Protein 3L6B (pdb70)

Radius of gyration: 18.05 Å; Cα contacts (8 Å, |Δi|>4): 719; chains: 1; bounding box: 52×41×40 Å

Secondary structure (DSSP, 8-state):
---SS-HHHHHHHHHHHGGGS----EE--HHHHHHHTSEEEEEEGGGSGGGBTHHHHHHHHHHTT----S-EEEE-SSHHHHHHHHHHHHTT--EEEEEETTS-HHHHHHHHHTTPEEEEE-SSHHHHHHHHHHHHHHHT-EE--SSS-HHHHHHHHHHHHHHHHHSTT--EEEEE-SSSHHHHHHHHHHHHH-TTSEEEEEEEGGG-HHHHHHHHTS----SS----S-GGG-SPP-TTHHHHHHHH--EEEEE-HHHHHHHHHHHHHHH-----HHHHHHHHHHHSGGGGGS-TT--EEEEEE-B----TTGGGTT----

InterPro domains:
  IPR000634 Serine/threonine dehydratase, pyridoxal-phosphate-binding site [PS00165] (47-60)
  IPR001926 Tryptophan synthase beta chain-like, PALP domain [PF00291] (20-314)
  IPR036052 Tryptophan synthase beta chain-like, PALP domain superfamily [G3DSA:3.40.50.1100] (24-317)
  IPR036052 Tryptophan synthase beta chain-like, PALP domain superfamily [G3DSA:3.40.50.1100] (55-154)
  IPR036052 Tryptophan synthase beta chain-like, PALP domain superfamily [SSF53686] (8-321)

CATH classification: 3.40.50.1100 (+1 more: 3.40.50.1100)

Solvent-accessible surface area: 13666 Å² total; per-residue (Å²): 138,174,51,74,7,53,51,66,55,0,86,136,1,32,90,71,0,138,137,20,16,85,120,1,58,36,54,86,9,101,38,0,36,142,96,26,50,22,53,2,39,0,0,0,0,17,95,6,60,17,13,1,14,35,0,0,0,0,2,12,5,2,71,72,64,142,290,124,34,136,3,0,0,0,6,2,19,0,13,2,0,14,0,0,4,52,1,0,127,97,45,66,9,73,6,66,0,0,0,12,99,89,10,26,90,36,2,33,116,26,0,80,87,56,63,12,54,34,39,96,6,118,54,35,54,132,19,17,73,89,28,0,138,112,6,27,114,118,31,117,13,65,58,3,27,5,15,23,58,52,17,0,0,3,0,1,0,0,0,0,29,8,0,29,114,54,8,97,141,2,40,0,0,0,0,3,2,8,7,4,4,13,1,0,0,0,0,13,0,0,38,57,90,94,82,72,1,68,0,12,0,0,1,0,44,75,1,38,3,0,73,49,0,57,120,112,48,118,34,58,70,35,165,183,66,17,129,17,34,0,21,22,10,52,15,14,5,15,146,45,0,19,35,0,0,104,72,40,8,68,59,6,4,45,0,65,41,100,60,0,64,76,2,0,25,42,0,44,96,131,23,163,10,84,0,2,5,10,0,0,0,0,2,2,0,6,59,9,143,105,2,122,99,16,52,115,146,11,96,24,0,0,0,0,0,7,2,19,27,18,23,113,113,70,10,126,122,37,70,156,153,155

Nearest PDB structures (foldseek):
  3l6b-assembly1_A  TM=1.003E+00  e=2.189E-72  Homo sapiens
  3l6r-assembly1_A-2  TM=1.002E+00  e=5.878E-69  Homo sapiens
  6zsp-assembly1_AAA  TM=9.997E-01  e=9.643E-68  Homo sapiens
  6zsp-assembly1_BBB  TM=9.987E-01  e=7.066E-68  Homo sapiens
  6zuj-assembly1_CCC  TM=9.223E-01  e=7.467E-65  Homo sapiens

GO terms:
  GO:0000287 magnesium ion binding (F, IDA)
  GO:0005524 ATP binding (F, IDA)
  GO:0030170 pyridoxal phosphate binding (F, IDA)
  GO:0030378 serine racemase activity (F, IDA)
  GO:0070179 D-serine biosynthetic process (P, TAS)
  GO:0042803 protein homodimerization activity (F, IPI)
  GO:0005829 cytosol (C, TAS)
  GO:0042802 identical protein binding (F, IPI)
  GO:0005515 protein binding (F, IPI)
  GO:0043025 neuronal cell body (C, IDA)
  GO:0005737 cytoplasm (C, IDA)
  GO:0042866 pyruvate biosynthetic process (P, IDA)
  GO:0003941 L-serine ammonia-lyase activity (F, IDA)
  GO:0032496 response to lipopolysaccharide (P, IEP)
  GO:0006563 L-serine metabolic process (P, IDA)
  GO:0070179 D-serine biosynthetic process (P, IDA)
  GO:0030165 PDZ domain binding (F, IPI)

Organism: Homo sapiens (NCBI:txid9606)

B-factor: mean 12.53, std 12.58, range [2.94, 74.18]

Sequence (322 aa):
AQYDISFADVEKAHINIRDSIHLTPVLTSSILNQLTGRNLFFKCELFQKTGSFKIRGALNAVRSLVRKPKAVVTHSSGNHGQQALTYAAKLEGIPAYIVVPQTAPDCKKLAIQAYGASIVYCEPSDESRENVAKRVTEETEGIMVHPNQEPAVIAGQGTIALEVLNQVPLVDALVVPVGGGGMLAGIAITVKALKPSVKVYAAEPSNADDCYQSKLKGKLMPNLYPPETIADGVKSSIGLNTWPIIRDLVDDIFTVTEDEIKCCATQLVWERMKLLIEPTAGVGVAAVLSQHFQTVSPEVKNICIVLSGGNVDLTSSITWVKQA

Structure (mmCIF, N/CA/C/O backbone):
data_3L6B
#
_entry.id   3L6B
#
_cell.length_a   54.570
_cell.length_b   84.290
_cell.length_c   69.980
_cell.angle_alpha   90.00
_cell.angle_beta   90.00
_cell.angle_gamma   90.00
#
_symmetry.space_group_name_H-M   'P 21 21 2'
#
loop_
_entity.id
_entity.type
_entity.pdbx_description
1 polymer 'Serine racemase'
2 non-polymer "PYRIDOXAL-5'-PHOSPHATE"
3 non-polymer 'MANGANESE (II) ION'
4 non-polymer 'MALONATE ION'
5 water water
#
loop_
_atom_site.group_PDB
_atom_site.id
_atom_site.type_symbol
_atom_site.label_atom_id
_atom_site.label_alt_id
_atom_site.label_comp_id
_atom_site.label_asym_id
_atom_site.label_entity_id
_atom_site.label_seq_id
_atom_site.pdbx_PDB_ins_code
_atom_site.Cartn_x
_atom_site.Cartn_y
_atom_site.Cartn_z
_atom_site.occupancy
_atom_site.B_iso_or_equiv
_atom_site.auth_seq_id
_atom_site.auth_comp_id
_atom_site.auth_asym_id
_atom_site.auth_atom_id
_atom_site.pdbx_PDB_model_num
ATOM 1 N N . ALA A 1 3 ? -10.130 6.877 -5.006 1.00 18.36 3 ALA A N 1
ATOM 2 C CA . ALA A 1 3 ? -9.507 6.792 -3.652 1.00 17.94 3 ALA A CA 1
ATOM 3 C C . ALA A 1 3 ? -7.983 6.897 -3.721 1.00 17.76 3 ALA A C 1
ATOM 4 O O . ALA A 1 3 ? -7.369 7.620 -2.927 1.00 18.72 3 ALA A O 1
ATOM 6 N N . GLN A 1 4 ? -7.378 6.178 -4.666 1.00 16.90 4 GLN A N 1
ATOM 7 C CA . GLN A 1 4 ? -5.925 6.193 -4.832 1.00 15.97 4 GLN A CA 1
ATOM 8 C C . GLN A 1 4 ? -5.552 6.518 -6.276 1.00 14.67 4 GLN A C 1
ATOM 9 O O . GLN A 1 4 ? -5.843 5.758 -7.208 1.00 15.35 4 GLN A O 1
ATOM 15 N N . TYR A 1 5 ? -4.911 7.664 -6.444 1.00 12.80 5 TYR A N 1
ATOM 16 C CA . TYR A 1 5 ? -4.511 8.142 -7.758 1.00 11.25 5 TYR A CA 1
ATOM 17 C C . TYR A 1 5 ? -2.993 8.207 -7.790 1.00 11.02 5 TYR A C 1
ATOM 18 O O . TYR A 1 5 ? -2.339 7.821 -6.815 1.00 11.05 5 TYR A O 1
ATOM 27 N N . ASP A 1 6 ? -2.421 8.669 -8.902 1.00 10.46 6 ASP A N 1
ATOM 28 C CA . ASP A 1 6 ? -0.962 8.667 -9.031 1.00 10.70 6 ASP A CA 1
ATOM 29 C C . ASP A 1 6 ? -0.261 9.775 -8.222 1.00 10.24 6 ASP A C 1
ATOM 30 O O . ASP A 1 6 ? 0.958 9.728 -8.036 1.00 11.45 6 ASP A O 1
ATOM 35 N N . ILE A 1 7 ? -1.034 10.751 -7.741 1.00 9.44 7 ILE A N 1
ATOM 36 C CA . ILE A 1 7 ? -0.563 11.723 -6.749 1.00 8.83 7 ILE A CA 1
ATOM 37 C C . ILE A 1 7 ? -1.585 11.866 -5.621 1.00 8.52 7 ILE A C 1
ATOM 38 O O . ILE A 1 7 ? -2.743 11.478 -5.767 1.00 8.34 7 ILE A O 1
ATOM 43 N N . SER A 1 8 ? -1.141 12.444 -4.510 1.00 8.33 8 SER A N 1
ATOM 44 C CA . SER A 1 8 ? -2.021 12.794 -3.411 1.00 8.53 8 SER A CA 1
ATOM 45 C C . SER A 1 8 ? -1.860 14.271 -3.086 1.00 8.18 8 SER A C 1
ATOM 46 O O . SER A 1 8 ? -0.921 14.921 -3.564 1.00 7.83 8 SER A O 1
ATOM 49 N N . PHE A 1 9 ? -2.761 14.796 -2.261 1.00 8.05 9 PHE A N 1
ATOM 50 C CA . PHE A 1 9 ? -2.625 16.154 -1.757 1.00 8.22 9 PHE A CA 1
ATOM 51 C C . PHE A 1 9 ? -1.257 16.376 -1.095 1.00 7.93 9 PHE A C 1
ATOM 52 O O . PHE A 1 9 ? -0.627 17.416 -1.284 1.00 7.90 9 PHE A O 1
ATOM 60 N N . ALA A 1 10 ? -0.801 15.398 -0.314 1.00 7.64 10 ALA A N 1
ATOM 61 C CA . ALA A 1 10 ? 0.495 15.510 0.343 1.00 7.49 10 ALA A CA 1
ATOM 62 C C . ALA A 1 10 ? 1.633 15.755 -0.660 1.00 7.07 10 ALA A C 1
ATOM 63 O O . ALA A 1 10 ? 2.561 16.518 -0.376 1.00 7.33 10 ALA A O 1
ATOM 65 N N . ASP A 1 11 ? 1.542 15.131 -1.835 1.00 6.91 11 ASP A N 1
ATOM 66 C CA . ASP A 1 11 ? 2.546 15.364 -2.889 1.00 6.79 11 ASP A CA 1
ATOM 67 C C . ASP A 1 11 ? 2.548 16.819 -3.356 1.00 7.27 11 ASP A C 1
ATOM 68 O O . ASP A 1 11 ? 3.602 17.388 -3.637 1.00 7.20 11 ASP A O 1
ATOM 73 N N . VAL A 1 12 ? 1.359 17.414 -3.443 1.00 7.00 12 VAL A N 1
ATOM 74 C CA . VAL A 1 12 ? 1.223 18.798 -3.886 1.00 7.49 12 VAL A CA 1
ATOM 75 C C . VAL A 1 12 ? 1.777 19.736 -2.819 1.00 8.00 12 VAL A C 1
ATOM 76 O O . VAL A 1 12 ? 2.494 20.696 -3.118 1.00 7.46 12 VAL A O 1
ATOM 80 N N . GLU A 1 13 ? 1.459 19.444 -1.561 1.00 8.91 13 GLU A N 1
ATOM 81 C CA . GLU A 1 13 ? 1.938 20.267 -0.476 1.00 10.58 13 GLU A CA 1
ATOM 82 C C . GLU A 1 13 ? 3.476 20.272 -0.474 1.00 9.72 13 GLU A C 1
ATOM 83 O O . GLU A 1 13 ? 4.112 21.346 -0.442 1.00 10.06 13 GLU A O 1
ATOM 89 N N . LYS A 1 14 ? 4.051 19.074 -0.555 1.00 9.69 14 LYS A N 1
ATOM 90 C CA . LYS A 1 14 ? 5.498 18.887 -0.598 1.00 9.71 14 LYS A CA 1
ATOM 91 C C . LYS A 1 14 ? 6.105 19.638 -1.782 1.00 8.48 14 LYS A C 1
ATOM 92 O O . LYS A 1 14 ? 7.089 20.365 -1.632 1.00 7.40 14 LYS A O 1
ATOM 98 N N . ALA A 1 15 ? 5.497 19.481 -2.958 1.00 7.44 15 ALA A N 1
ATOM 99 C CA . ALA A 1 15 ? 5.965 20.193 -4.143 1.00 6.82 15 ALA A CA 1
ATOM 100 C C . ALA A 1 15 ? 5.994 21.708 -3.906 1.00 6.70 15 ALA A C 1
ATOM 101 O O . ALA A 1 15 ? 6.943 22.401 -4.293 1.00 6.23 15 ALA A O 1
ATOM 103 N N . HIS A 1 16 ? 4.954 22.233 -3.266 1.00 6.86 16 HIS A N 1
ATOM 104 C CA . HIS A 1 16 ? 4.883 23.673 -3.069 1.00 7.06 16 HIS A CA 1
ATOM 105 C C . HIS A 1 16 ? 6.037 24.203 -2.228 1.00 6.90 16 HIS A C 1
ATOM 106 O O . HIS A 1 16 ? 6.657 25.207 -2.575 1.00 6.65 16 HIS A O 1
ATOM 113 N N . ILE A 1 17 ? 6.326 23.523 -1.124 1.00 6.44 17 ILE A N 1
ATOM 114 C CA . ILE A 1 17 ? 7.465 23.915 -0.304 1.00 6.65 17 ILE A CA 1
ATOM 115 C C . ILE A 1 17 ? 8.772 23.840 -1.110 1.00 6.89 17 ILE A C 1
ATOM 116 O O . ILE A 1 17 ? 9.631 24.722 -0.999 1.00 6.66 17 ILE A O 1
ATOM 121 N N . ASN A 1 18 ? 8.891 22.807 -1.943 1.00 6.17 18 ASN A N 1
ATOM 122 C CA . ASN A 1 18 ? 10.125 22.567 -2.696 1.00 6.94 18 ASN A CA 1
ATOM 123 C C . ASN A 1 18 ? 10.361 23.484 -3.895 1.00 7.21 18 ASN A C 1
ATOM 124 O O . ASN A 1 18 ? 11.485 23.550 -4.409 1.00 8.50 18 ASN A O 1
ATOM 129 N N . ILE A 1 19 ? 9.317 24.178 -4.346 1.00 7.13 19 ILE A N 1
ATOM 130 C CA . ILE A 1 19 ? 9.461 25.076 -5.494 1.00 6.72 19 ILE A CA 1
ATOM 131 C C . ILE A 1 19 ? 9.207 26.550 -5.176 1.00 7.12 19 ILE A C 1
ATOM 132 O O . ILE A 1 19 ? 9.591 27.423 -5.959 1.00 7.19 19 ILE A O 1
ATOM 137 N N . ARG A 1 20 ? 8.555 26.842 -4.049 1.00 8.01 20 ARG A N 1
ATOM 138 C CA . ARG A 1 20 ? 8.086 28.212 -3.800 1.00 9.42 20 ARG A CA 1
ATOM 139 C C . ARG A 1 20 ? 9.199 29.273 -3.775 1.00 9.64 20 ARG A C 1
ATOM 140 O O . ARG A 1 20 ? 8.973 30.412 -4.185 1.00 10.44 20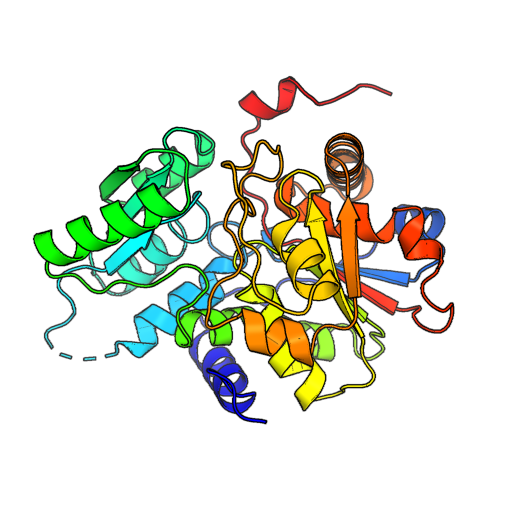 ARG A O 1
ATOM 148 N N . ASP A 1 21 ? 10.395 28.885 -3.337 1.00 10.45 21 ASP A N 1
ATOM 149 C CA . ASP A 1 21 ? 11.534 29.800 -3.284 1.00 11.02 21 ASP A CA 1
ATOM 150 C C . ASP A 1 21 ? 12.081 30.108 -4.691 1.00 10.88 21 ASP A C 1
ATOM 151 O O . ASP A 1 21 ? 12.900 31.019 -4.866 1.00 11.76 21 ASP A O 1
ATOM 156 N N . SER A 1 22 ? 11.599 29.364 -5.695 1.00 10.26 22 SER A N 1
ATOM 157 C CA . SER A 1 22 ? 12.140 29.442 -7.057 1.00 10.06 22 SER A CA 1
ATOM 158 C C . SER A 1 22 ? 11.137 29.866 -8.124 1.00 9.94 22 SER A C 1
ATOM 159 O O . SER A 1 22 ? 11.469 29.895 -9.310 1.00 10.40 22 SER A O 1
ATOM 162 N N . ILE A 1 23 ? 9.907 30.137 -7.707 1.00 9.36 23 ILE A N 1
ATOM 163 C CA . ILE A 1 23 ? 8.853 30.573 -8.615 1.00 9.07 23 ILE A CA 1
ATOM 164 C C . ILE A 1 23 ? 8.237 31.879 -8.108 1.00 9.35 23 ILE A C 1
ATOM 165 O O . ILE A 1 23 ? 8.512 32.307 -6.988 1.00 9.93 23 ILE A O 1
ATOM 170 N N . HIS A 1 24 ? 7.397 32.502 -8.925 1.00 9.40 24 HIS A N 1
ATOM 171 C CA . HIS A 1 24 ? 6.648 33.682 -8.503 1.00 9.58 24 HIS A CA 1
ATOM 172 C C . HIS A 1 24 ? 5.296 33.286 -7.922 1.00 9.39 24 HIS A C 1
ATOM 173 O O . HIS A 1 24 ? 4.598 32.429 -8.474 1.00 8.88 24 HIS A O 1
ATOM 180 N N . LEU A 1 25 ? 4.941 33.907 -6.804 1.00 9.55 25 LEU A N 1
ATOM 181 C CA . LEU A 1 25 ? 3.571 33.859 -6.303 1.00 9.47 25 LEU A CA 1
ATOM 182 C C . LEU A 1 25 ? 2.833 34.874 -7.157 1.00 8.30 25 LEU A C 1
ATOM 183 O O . LEU A 1 25 ? 2.781 36.069 -6.848 1.00 8.50 25 LEU A O 1
ATOM 188 N N . THR A 1 26 ? 2.302 34.394 -8.276 1.00 7.32 26 THR A N 1
ATOM 189 C CA . THR A 1 26 ? 1.720 35.271 -9.269 1.00 6.74 26 THR A CA 1
ATOM 190 C C . THR A 1 26 ? 0.441 35.896 -8.736 1.00 7.02 26 THR A C 1
ATOM 191 O O . THR A 1 26 ? -0.273 35.269 -7.945 1.00 6.92 26 THR A O 1
ATOM 195 N N . PRO A 1 27 ? 0.160 37.138 -9.156 1.00 7.19 27 PRO A N 1
ATOM 196 C CA . PRO A 1 27 ? -1.009 37.859 -8.679 1.00 7.63 27 PRO A CA 1
ATOM 197 C C . PRO A 1 27 ? -2.334 37.327 -9.233 1.00 7.52 27 PRO A C 1
ATOM 198 O O . PRO A 1 27 ? -2.378 36.598 -10.244 1.00 7.66 27 PRO A O 1
ATOM 202 N N . VAL A 1 28 ? -3.404 37.699 -8.539 1.00 7.56 28 VAL A N 1
ATOM 203 C CA . VAL A 1 28 ? -4.765 37.477 -9.003 1.00 7.73 28 VAL A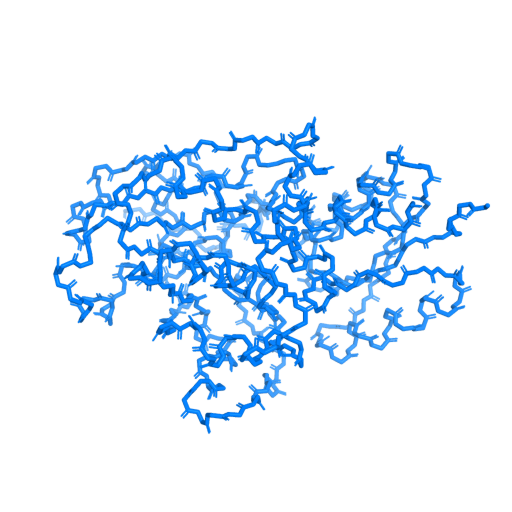 CA 1
ATOM 204 C C . VAL A 1 28 ? -5.334 38.849 -9.338 1.00 7.95 28 VAL A C 1
ATOM 205 O O . VAL A 1 28 ? -5.377 39.744 -8.481 1.00 9.01 28 VAL A O 1
ATOM 209 N N . LEU A 1 29 ? -5.704 39.030 -10.603 1.00 7.17 29 LEU A N 1
ATOM 210 C CA . LEU A 1 29 ? -6.232 40.300 -11.088 1.00 7.44 29 LEU A CA 1
ATOM 211 C C . LEU A 1 29 ? -7.723 40.178 -11.371 1.00 7.45 29 LEU A C 1
ATOM 212 O O . LEU A 1 29 ? -8.259 39.073 -11.483 1.00 7.41 29 LEU A O 1
ATOM 217 N N . THR A 1 30 ? -8.385 41.321 -11.479 1.00 7.35 30 THR A N 1
ATOM 218 C CA . THR A 1 30 ? -9.814 41.353 -11.764 1.00 7.68 30 THR A CA 1
ATOM 219 C C . THR A 1 30 ? -10.121 42.275 -12.935 1.00 7.36 30 THR A C 1
ATOM 220 O O . THR A 1 30 ? -9.285 43.094 -13.341 1.00 7.92 30 THR A O 1
ATOM 224 N N . SER A 1 31 ? -11.324 42.119 -13.479 1.00 7.44 31 SER A N 1
ATOM 225 C CA . SER A 1 31 ? -11.784 42.904 -14.613 1.00 7.63 31 SER A CA 1
ATOM 226 C C . SER A 1 31 ? -13.264 43.226 -14.452 1.00 8.19 31 SER A C 1
ATOM 227 O O . SER A 1 31 ? -14.105 42.324 -14.434 1.00 7.92 31 SER A O 1
ATOM 230 N N . SER A 1 32 ? -13.581 44.514 -14.370 1.00 8.67 32 SER A N 1
ATOM 231 C CA . SER A 1 32 ? -14.982 44.933 -14.267 1.00 9.23 32 SER A CA 1
ATOM 232 C C . SER A 1 32 ? -15.788 44.571 -15.520 1.00 8.97 32 SER A C 1
ATOM 233 O O . SER A 1 32 ? -16.933 44.112 -15.409 1.00 8.92 32 SER A O 1
ATOM 236 N N . ILE A 1 33 ? -15.201 44.755 -16.707 1.00 8.98 33 ILE A N 1
ATOM 237 C CA . ILE A 1 33 ? -15.916 44.450 -17.954 1.00 9.63 33 ILE A CA 1
ATOM 238 C C . ILE A 1 33 ? -16.198 42.947 -18.089 1.00 8.93 33 ILE A C 1
ATOM 239 O O . ILE A 1 33 ? -17.289 42.549 -18.503 1.00 9.42 33 ILE A O 1
ATOM 244 N N . LEU A 1 34 ? -15.237 42.114 -17.706 1.00 8.58 34 LEU A N 1
ATOM 245 C CA . LEU A 1 34 ? -15.464 40.678 -17.802 1.00 8.06 34 LEU A CA 1
ATOM 246 C C . LEU A 1 34 ? -16.488 40.217 -16.757 1.00 7.83 34 LEU A C 1
ATOM 247 O O . LEU A 1 34 ? -17.294 39.321 -17.035 1.00 8.22 34 LEU A O 1
ATOM 252 N N . ASN A 1 35 ? -16.505 40.857 -15.584 1.00 7.02 35 ASN A N 1
ATOM 253 C CA . ASN A 1 35 ? -17.578 40.606 -14.612 1.00 7.13 35 ASN A CA 1
ATOM 254 C C . ASN A 1 35 ? -18.945 40.958 -15.193 1.00 7.86 35 ASN A C 1
ATOM 255 O O . ASN A 1 35 ? -19.911 40.204 -15.028 1.00 7.98 35 ASN A O 1
ATOM 260 N N . GLN A 1 36 ? -19.014 42.102 -15.871 1.00 8.67 36 GLN A N 1
ATOM 261 C CA . GLN A 1 36 ? -20.265 42.577 -16.469 1.00 9.84 36 GLN A CA 1
ATOM 262 C C . GLN A 1 36 ? -20.754 41.629 -17.561 1.00 9.76 36 GLN A C 1
ATOM 263 O O . GLN A 1 36 ? -21.957 41.344 -17.654 1.00 10.45 36 GLN A O 1
ATOM 269 N N . LEU A 1 37 ? -19.819 41.127 -18.367 1.00 10.08 37 LEU A N 1
ATOM 270 C CA . LEU A 1 37 ? -20.160 40.255 -19.488 1.00 10.52 37 LEU A CA 1
ATOM 271 C C . LEU A 1 37 ? -20.660 38.891 -19.034 1.00 10.98 37 LEU A C 1
ATOM 272 O O . LEU A 1 37 ? -21.498 38.282 -19.705 1.00 12.12 37 LEU A O 1
ATOM 277 N N . THR A 1 38 ? -20.162 38.424 -17.891 1.00 11.18 38 THR A N 1
ATOM 278 C CA . THR A 1 38 ? -20.466 37.068 -17.413 1.00 11.19 38 THR A CA 1
ATOM 279 C C . THR A 1 38 ? -21.516 37.023 -16.303 1.00 11.18 38 THR A C 1
ATOM 280 O O . THR A 1 38 ? -22.109 35.963 -16.036 1.00 11.95 38 THR A O 1
ATOM 284 N N . GLY A 1 39 ? -21.727 38.160 -15.639 1.00 10.53 39 GLY A N 1
ATOM 285 C CA . GLY A 1 39 ? -22.568 38.224 -14.439 1.00 10.60 39 GLY A CA 1
ATOM 286 C C . GLY A 1 39 ? -21.992 37.486 -13.239 1.00 10.58 39 GLY A C 1
ATOM 287 O O . GLY A 1 39 ? -22.698 37.235 -12.251 1.00 11.28 39 GLY A O 1
ATOM 288 N N . ARG A 1 40 ? -20.707 37.140 -13.327 1.00 10.22 40 ARG A N 1
ATOM 289 C CA . ARG A 1 40 ? -19.998 36.429 -12.267 1.00 9.90 40 ARG A CA 1
ATOM 290 C C . ARG A 1 40 ? -18.953 37.372 -11.678 1.00 9.18 40 ARG A C 1
ATOM 291 O O . ARG A 1 40 ? -18.717 38.463 -12.213 1.00 9.39 40 ARG A O 1
ATOM 299 N N . ASN A 1 41 ? -18.332 36.944 -10.583 1.00 8.45 41 ASN A N 1
ATOM 300 C CA . ASN A 1 41 ? -17.229 37.674 -9.979 1.00 8.23 41 ASN A CA 1
ATOM 301 C C . ASN A 1 41 ? -15.962 36.925 -10.338 1.00 7.48 41 ASN A C 1
ATOM 302 O O . ASN A 1 41 ? -15.672 35.872 -9.765 1.00 7.21 41 ASN A O 1
ATOM 307 N N . LEU A 1 42 ? -15.217 37.462 -11.297 1.00 6.54 42 LEU A N 1
ATOM 308 C CA . LEU A 1 42 ? -14.073 36.734 -11.841 1.00 6.38 42 LEU A CA 1
ATOM 309 C C . LEU A 1 42 ? -12.745 37.146 -11.242 1.00 6.17 42 LEU A C 1
ATOM 310 O O . LEU A 1 42 ? -12.540 38.310 -10.877 1.00 6.08 42 LEU A O 1
ATOM 315 N N . PHE A 1 43 ? -11.842 36.174 -11.184 1.00 5.89 43 PHE A N 1
ATOM 316 C CA . PHE A 1 43 ? -10.513 36.365 -10.623 1.00 5.69 43 PHE A CA 1
ATOM 317 C C . PHE A 1 43 ? -9.557 35.664 -11.563 1.00 5.66 43 PHE A C 1
ATOM 318 O O . PHE A 1 43 ? -9.839 34.548 -11.983 1.00 6.06 43 PHE A O 1
ATOM 326 N N . PHE A 1 44 ? -8.471 36.335 -11.933 1.00 4.79 44 PHE A N 1
ATOM 327 C CA . PHE A 1 44 ? -7.551 35.795 -12.929 1.00 4.65 44 PHE A CA 1
ATOM 328 C C . PHE A 1 44 ? -6.193 35.490 -12.309 1.00 4.44 44 PHE A C 1
ATOM 329 O O . PHE A 1 44 ? -5.485 36.402 -11.891 1.00 5.09 44 PHE A O 1
ATOM 337 N N . LYS A 1 45 ? -5.860 34.201 -12.244 1.00 4.35 45 LYS A N 1
ATOM 338 C CA . LYS A 1 45 ? -4.587 33.755 -11.691 1.00 4.40 45 LYS A CA 1
ATOM 339 C C . LYS A 1 45 ? -3.528 33.883 -12.785 1.00 4.98 45 LYS A C 1
ATOM 340 O O . LYS A 1 45 ? -3.575 33.202 -13.807 1.00 4.62 45 LYS A O 1
ATOM 346 N N . CYS A 1 46 ? -2.582 34.793 -12.566 1.00 4.91 46 CYS A N 1
ATOM 347 C CA . CYS A 1 46 ? -1.709 35.234 -13.652 1.00 4.93 46 CYS A CA 1
ATOM 348 C C . CYS A 1 46 ? -0.444 34.396 -13.839 1.00 4.74 46 CYS A C 1
ATOM 349 O O . CYS A 1 46 ? 0.677 34.898 -13.676 1.00 4.48 46 CYS A O 1
ATOM 352 N N . GLU A 1 47 ? -0.619 33.134 -14.224 1.00 3.96 47 GLU A N 1
ATOM 353 C CA . GLU A 1 47 ? 0.542 32.284 -14.482 1.00 3.91 47 GLU A CA 1
ATOM 354 C C . GLU A 1 47 ? 1.354 32.702 -15.716 1.00 3.78 47 GLU A C 1
ATOM 355 O O . GLU A 1 47 ? 2.497 32.269 -15.865 1.00 3.74 47 GLU A O 1
ATOM 361 N N . LEU A 1 48 ? 0.788 33.566 -16.566 1.00 3.16 48 LEU A N 1
ATOM 362 C CA . LEU A 1 48 ? 1.556 34.139 -17.684 1.00 3.50 48 LEU A CA 1
ATOM 363 C C . LEU A 1 48 ? 2.795 34.899 -17.194 1.00 4.09 48 LEU A C 1
ATOM 364 O O . LEU A 1 48 ? 3.731 35.098 -17.969 1.00 3.71 48 LEU A O 1
ATOM 369 N N . PHE A 1 49 ? 2.787 35.331 -15.927 1.00 4.83 49 PHE A N 1
ATOM 370 C CA . PHE A 1 49 ? 3.917 36.077 -15.345 1.00 5.39 49 PHE A CA 1
ATOM 371 C C . PHE A 1 49 ? 4.935 35.159 -14.687 1.00 6.79 49 PHE A C 1
ATOM 372 O O . PHE A 1 49 ? 5.924 35.626 -14.128 1.00 7.42 49 PHE A O 1
ATOM 380 N N . GLN A 1 50 ? 4.689 33.853 -14.741 1.00 6.91 50 GLN A N 1
ATOM 381 C CA . GLN A 1 50 ? 5.568 32.871 -14.129 1.00 8.31 50 GLN A CA 1
ATOM 382 C C . GLN A 1 50 ? 6.888 32.821 -14.899 1.00 8.31 50 GLN A C 1
ATOM 383 O O . GLN A 1 50 ? 6.962 33.216 -16.072 1.00 8.25 50 GLN A O 1
ATOM 389 N N . LYS A 1 51 ? 7.940 32.332 -14.233 1.00 9.16 51 LYS A N 1
ATOM 390 C CA . LYS A 1 51 ? 9.227 32.134 -14.893 1.00 9.39 51 LYS A CA 1
ATOM 391 C C . LYS A 1 51 ? 9.063 31.253 -16.156 1.00 7.91 51 LYS A C 1
ATOM 392 O O . LYS A 1 51 ? 8.406 30.226 -16.087 1.00 8.53 51 LYS A O 1
ATOM 398 N N . THR A 1 52 ? 9.653 31.685 -17.277 1.00 7.55 52 THR A N 1
ATOM 399 C CA . THR A 1 52 ? 9.553 31.047 -18.622 1.00 6.20 52 THR A CA 1
ATOM 400 C C . THR A 1 52 ? 8.215 31.270 -19.358 1.00 5.45 52 THR A C 1
ATOM 401 O O . THR A 1 52 ? 8.029 30.766 -20.470 1.00 5.46 52 THR A O 1
ATOM 405 N N . GLY A 1 53 ? 7.284 31.987 -18.733 1.00 4.67 53 GLY A N 1
ATOM 406 C CA . GLY A 1 53 ? 6.067 32.421 -19.425 1.00 4.23 53 GLY A CA 1
ATOM 407 C C . GLY A 1 53 ? 4.845 31.536 -19.250 1.00 4.17 53 GLY A C 1
ATOM 408 O O . GLY A 1 53 ? 3.814 31.775 -19.874 1.00 4.09 53 GLY A O 1
ATOM 409 N N . SER A 1 54 ? 4.953 30.508 -18.414 1.00 3.31 54 SER A N 1
ATOM 410 C CA . SER A 1 54 ? 3.793 29.670 -18.120 1.00 3.19 54 SER A CA 1
ATOM 411 C C . SER A 1 54 ? 3.939 28.975 -16.786 1.00 3.00 54 SER A C 1
ATOM 412 O O . SER A 1 54 ? 5.020 28.968 -16.193 1.00 3.46 54 SER A O 1
ATOM 415 N N . PHE A 1 55 ? 2.852 28.351 -16.343 1.00 3.61 55 PHE A N 1
ATOM 416 C CA . PHE A 1 55 ? 2.854 27.609 -15.085 1.00 3.01 55 PHE A CA 1
ATOM 417 C C . PHE A 1 55 ? 3.742 26.375 -15.131 1.00 3.42 55 PHE A C 1
ATOM 418 O O . PHE A 1 55 ? 3.995 25.786 -14.085 1.00 4.20 55 PHE A O 1
ATOM 426 N N . LYS A 1 56 ? 4.192 25.975 -16.326 1.00 3.60 56 LYS A N 1
ATOM 427 C CA . LYS A 1 56 ? 4.940 24.725 -16.474 1.00 3.55 56 LYS A CA 1
ATOM 428 C C . LYS A 1 56 ? 6.226 24.696 -15.658 1.00 3.86 56 LYS A C 1
ATOM 429 O O . LYS A 1 56 ? 6.771 23.626 -15.396 1.00 3.45 56 LYS A O 1
ATOM 435 N N . ILE A 1 57 ? 6.733 25.861 -15.272 1.00 3.80 57 ILE A N 1
ATOM 436 C CA . ILE A 1 57 ? 7.918 25.888 -14.407 1.00 5.08 57 ILE A CA 1
ATOM 437 C C . ILE A 1 57 ? 7.689 25.144 -13.083 1.00 4.93 57 ILE A C 1
ATOM 438 O O . ILE A 1 57 ? 8.639 24.608 -12.498 1.00 5.33 57 ILE A O 1
ATOM 443 N N . ARG A 1 58 ? 6.436 25.095 -12.626 1.00 4.54 58 ARG A N 1
ATOM 444 C CA . ARG A 1 58 ? 6.113 24.415 -11.359 1.00 4.48 58 ARG A CA 1
ATOM 445 C C . ARG A 1 58 ? 6.398 22.922 -11.441 1.00 4.47 58 ARG A C 1
ATOM 446 O O . ARG A 1 58 ? 7.187 22.369 -10.651 1.00 4.90 58 ARG A O 1
ATOM 454 N N . GLY A 1 59 ? 5.783 22.255 -12.412 1.00 4.37 59 GLY A N 1
ATOM 455 C CA . GLY A 1 59 ? 6.028 20.827 -12.603 1.00 4.17 59 GLY A CA 1
ATOM 456 C C . GLY A 1 59 ? 7.462 20.517 -12.980 1.00 4.47 59 GLY A C 1
ATOM 457 O O . GLY A 1 59 ? 8.022 19.504 -12.542 1.00 4.80 59 GLY A O 1
ATOM 458 N N . ALA A 1 60 ? 8.070 21.383 -13.791 1.00 5.08 60 ALA A N 1
ATOM 459 C CA . ALA A 1 60 ? 9.437 21.144 -14.240 1.00 5.58 60 ALA A CA 1
ATOM 460 C C . ALA A 1 60 ? 10.427 21.224 -13.086 1.00 5.60 60 ALA A C 1
ATOM 461 O O . ALA A 1 60 ? 11.293 20.348 -12.964 1.00 6.37 60 ALA A O 1
ATOM 463 N N . LEU A 1 61 ? 10.309 22.267 -12.253 1.00 5.48 61 LEU A N 1
ATOM 464 C CA . LEU A 1 61 ? 11.201 22.389 -11.092 1.00 6.16 61 LEU A CA 1
ATOM 465 C C . LEU A 1 61 ? 10.966 21.223 -10.152 1.00 6.28 61 LEU A C 1
ATOM 466 O O . LEU A 1 61 ? 11.924 20.627 -9.657 1.00 6.64 61 LEU A O 1
ATOM 471 N N . ASN A 1 62 ? 9.701 20.889 -9.894 1.00 5.89 62 ASN A N 1
ATOM 472 C CA . ASN A 1 62 ? 9.437 19.770 -8.983 1.00 6.30 62 ASN A CA 1
ATOM 473 C C . ASN A 1 62 ? 10.022 18.445 -9.474 1.00 6.72 62 ASN A C 1
ATOM 474 O O . ASN A 1 62 ? 10.618 17.697 -8.693 1.00 7.13 62 ASN A O 1
ATOM 479 N N . ALA A 1 63 ? 9.904 18.181 -10.774 1.00 7.23 63 ALA A N 1
ATOM 480 C CA . ALA A 1 63 ? 10.419 16.946 -11.354 1.00 8.42 63 ALA A CA 1
ATOM 481 C C . ALA A 1 63 ? 11.944 16.886 -11.323 1.00 9.72 63 ALA A C 1
ATOM 482 O O . ALA A 1 63 ? 12.520 15.852 -10.972 1.00 10.09 63 ALA A O 1
ATOM 484 N N . VAL A 1 64 ? 12.594 17.987 -11.693 1.00 11.68 64 VAL A N 1
ATOM 485 C CA . VAL A 1 64 ? 14.063 18.015 -11.736 1.00 14.62 64 VAL A CA 1
ATOM 486 C C . VAL A 1 64 ? 14.638 17.846 -10.326 1.00 17.70 64 VAL A C 1
ATOM 487 O O . VAL A 1 64 ? 15.591 17.092 -10.126 1.00 17.60 64 VAL A O 1
ATOM 491 N N . ARG A 1 65 ? 14.028 18.512 -9.352 1.00 21.87 65 ARG A N 1
ATOM 492 C CA . ARG A 1 65 ? 14.464 18.410 -7.959 1.00 26.38 65 ARG A CA 1
ATOM 493 C C . ARG A 1 65 ? 14.084 17.087 -7.290 1.00 28.92 65 ARG A C 1
ATOM 494 O O . ARG A 1 65 ? 14.629 16.744 -6.238 1.00 29.33 65 ARG A O 1
ATOM 502 N N . SER A 1 66 ? 13.167 16.344 -7.909 1.00 31.95 66 SER A N 1
ATOM 503 C CA . SER A 1 66 ? 12.780 15.013 -7.431 1.00 34.64 66 SER A CA 1
ATOM 504 C C . SER A 1 66 ? 13.745 13.922 -7.897 1.00 36.30 66 SER A C 1
ATOM 505 O O . SER A 1 66 ? 13.651 12.772 -7.461 1.00 36.48 66 SER A O 1
ATOM 508 N N . LEU A 1 67 ? 14.661 14.290 -8.790 1.00 38.06 67 LEU A N 1
ATOM 509 C CA . LEU A 1 67 ? 15.758 13.412 -9.188 1.00 39.50 67 LEU A CA 1
ATOM 510 C C . LEU A 1 67 ? 16.857 13.453 -8.125 1.00 40.19 67 LEU A C 1
ATOM 511 O O . LEU A 1 67 ? 17.541 12.455 -7.887 1.00 40.32 67 LEU A O 1
ATOM 516 N N . VAL A 1 68 ? 17.008 14.618 -7.493 1.00 40.83 68 VAL A N 1
ATOM 517 C CA . VAL A 1 68 ? 17.968 14.830 -6.410 1.00 41.29 68 VAL A CA 1
ATOM 518 C C . VAL A 1 68 ? 17.522 14.095 -5.146 1.00 41.37 68 VAL A C 1
ATOM 519 O O . VAL A 1 68 ? 18.245 13.252 -4.616 1.00 41.42 68 VAL A O 1
ATOM 523 N N . ARG A 1 74 ? 26.210 10.653 -8.574 1.00 40.33 74 ARG A N 1
ATOM 524 C CA . ARG A 1 74 ? 26.218 11.101 -9.963 1.00 40.29 74 ARG A CA 1
ATOM 525 C C . ARG A 1 74 ? 24.904 11.775 -10.355 1.00 39.84 74 ARG A C 1
ATOM 526 O O . ARG A 1 74 ? 23.819 11.287 -10.028 1.00 39.90 74 ARG A O 1
ATOM 534 N N . LYS A 1 75 ? 25.017 12.899 -11.058 1.00 38.94 75 LYS A N 1
ATOM 535 C CA . LYS A 1 75 ? 23.857 13.617 -11.582 1.00 37.91 75 LYS A CA 1
ATOM 536 C C . LYS A 1 75 ? 23.434 13.025 -12.932 1.00 36.01 75 LYS A C 1
ATOM 537 O O . LYS A 1 75 ? 24.252 12.396 -13.609 1.00 36.17 75 LYS A O 1
ATOM 543 N N . PRO A 1 76 ? 22.152 13.204 -13.320 1.00 33.71 76 PRO A N 1
ATOM 544 C CA . PRO A 1 76 ? 21.641 12.691 -14.598 1.00 31.19 76 PRO A CA 1
ATOM 545 C C . PRO A 1 76 ? 22.422 13.192 -15.813 1.00 28.11 76 PRO A C 1
ATOM 546 O O . PRO A 1 76 ? 22.903 14.328 -15.816 1.00 27.86 76 PRO A O 1
ATOM 550 N N . LYS A 1 77 ? 22.536 12.339 -16.830 1.00 24.14 77 LYS A N 1
ATOM 551 C CA . LYS A 1 77 ? 23.253 12.659 -18.069 1.00 20.54 77 LYS A CA 1
ATOM 552 C C . LYS A 1 77 ? 22.533 13.718 -18.895 1.00 18.28 77 LYS A C 1
ATOM 553 O O . LYS A 1 77 ? 23.165 14.565 -19.531 1.00 17.30 77 LYS A O 1
ATOM 559 N N . ALA A 1 78 ? 21.205 13.639 -18.889 1.00 15.56 78 ALA A N 1
ATOM 560 C CA . ALA A 1 78 ? 20.353 14.558 -19.629 1.00 13.38 78 ALA A CA 1
ATOM 561 C C . ALA A 1 78 ? 18.926 14.387 -19.149 1.00 12.18 78 ALA A C 1
ATOM 562 O O . ALA A 1 78 ? 18.571 13.340 -18.597 1.00 11.82 78 ALA A O 1
ATOM 564 N N . VAL A 1 79 ? 18.123 15.427 -19.343 1.00 10.43 79 VAL A N 1
ATOM 565 C CA . VAL A 1 79 ? 16.664 15.294 -19.267 1.00 9.22 79 VAL A CA 1
ATOM 566 C C . VAL A 1 79 ? 16.085 15.396 -20.675 1.00 8.41 79 VAL A C 1
ATOM 567 O O . VAL A 1 79 ? 16.645 16.082 -21.543 1.00 8.38 79 VAL A O 1
ATOM 571 N N . VAL A 1 80 ? 14.988 14.679 -20.897 1.00 7.94 80 VAL A N 1
ATOM 572 C CA . VAL A 1 80 ? 14.330 14.609 -22.196 1.00 7.10 80 VAL A CA 1
ATOM 573 C C . VAL A 1 80 ? 12.831 14.777 -21.994 1.00 6.94 80 VAL A C 1
ATOM 574 O O . VAL A 1 80 ? 12.287 14.358 -20.981 1.00 6.77 80 VAL A O 1
ATOM 578 N N . THR A 1 81 ? 12.169 15.406 -22.960 1.00 6.55 81 THR A N 1
ATOM 579 C CA . THR A 1 81 ? 10.719 15.462 -22.956 1.00 6.50 81 THR A CA 1
ATOM 580 C C . THR A 1 81 ? 10.220 15.711 -24.375 1.00 6.34 81 THR A C 1
ATOM 581 O O . THR A 1 81 ? 11.022 15.903 -25.299 1.00 5.85 81 THR A O 1
ATOM 585 N N . HIS A 1 82 ? 8.8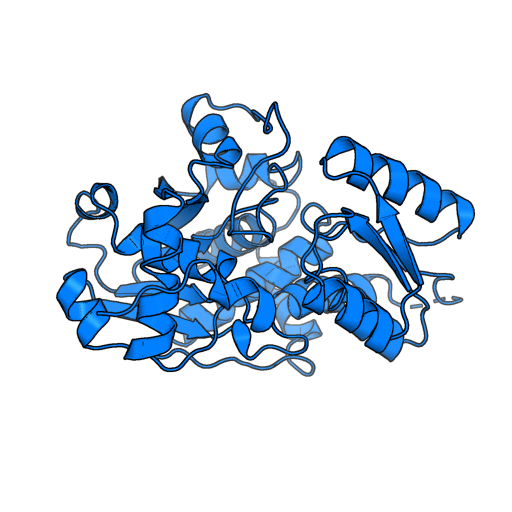99 15.664 -24.541 1.00 5.99 82 HIS A N 1
ATOM 586 C CA . HIS A 1 82 ? 8.259 16.236 -25.722 1.00 5.70 82 HIS A CA 1
ATOM 587 C C . HIS A 1 82 ? 7.362 17.367 -25.262 1.00 5.65 82 HIS A C 1
ATOM 588 O O . HIS A 1 82 ? 6.818 17.337 -24.152 1.00 5.76 82 HIS A O 1
ATOM 595 N N . SER A 1 83 ? 7.204 18.372 -26.116 1.00 5.38 83 SER A N 1
ATOM 596 C CA . SER A 1 83 ? 6.510 19.585 -25.700 1.00 5.64 83 SER A CA 1
ATOM 597 C C . SER A 1 83 ? 6.128 20.415 -26.902 1.00 5.57 83 SER A C 1
ATOM 598 O O . SER A 1 83 ? 6.889 20.479 -27.870 1.00 6.37 83 SER A O 1
ATOM 601 N N . SER A 1 84 ? 4.969 21.069 -26.830 1.00 5.44 84 SER A N 1
ATOM 602 C CA . SER A 1 84 ? 4.623 22.080 -27.829 1.00 5.13 84 SER A CA 1
ATOM 603 C C . SER A 1 84 ? 5.383 23.378 -27.563 1.00 5.12 84 SER A C 1
ATOM 604 O O . SER A 1 84 ? 5.345 24.299 -28.373 1.00 4.86 84 SER A O 1
ATOM 607 N N . GLY A 1 85 ? 6.060 23.460 -26.419 1.00 4.73 85 GLY A N 1
ATOM 608 C CA . GLY A 1 85 ? 6.978 24.556 -26.163 1.00 5.01 85 GLY A CA 1
ATOM 609 C C . GLY A 1 85 ? 7.110 24.974 -24.714 1.00 3.87 85 GLY A C 1
ATOM 610 O O . GLY A 1 85 ? 8.218 25.246 -24.238 1.00 5.34 85 GLY A O 1
ATOM 611 N N . ASN A 1 86 ? 5.987 25.071 -24.006 1.00 3.63 86 ASN A N 1
ATOM 612 C CA . ASN A 1 86 ? 6.041 25.613 -22.642 1.00 3.42 86 ASN A CA 1
ATOM 613 C C . ASN A 1 86 ? 6.724 24.694 -21.638 1.00 3.83 86 ASN A C 1
ATOM 614 O O . ASN A 1 86 ? 7.599 25.136 -20.887 1.00 3.60 86 ASN A O 1
ATOM 619 N N . HIS A 1 87 ? 6.362 23.415 -21.643 1.00 4.06 87 HIS A N 1
ATOM 620 C CA . HIS A 1 87 ? 7.054 22.459 -20.775 1.00 4.20 87 HIS A CA 1
ATOM 621 C C . HIS A 1 87 ? 8.522 22.341 -21.180 1.00 4.50 87 HIS A C 1
ATOM 622 O O . HIS A 1 87 ? 9.404 22.248 -20.323 1.00 5.54 87 HIS A O 1
ATOM 629 N N . GLY A 1 88 ? 8.783 22.383 -22.481 1.00 4.90 88 GLY A N 1
ATOM 630 C CA . GLY A 1 88 ? 10.162 22.328 -22.974 1.00 5.85 88 GLY A CA 1
ATOM 631 C C . GLY A 1 88 ? 11.025 23.457 -22.441 1.00 6.40 88 GLY A C 1
ATOM 632 O O . GLY A 1 88 ? 12.139 23.211 -21.973 1.00 6.65 88 GLY A O 1
ATOM 633 N N . GLN A 1 89 ? 10.519 24.693 -22.508 1.00 6.07 89 GLN A N 1
ATOM 634 C CA A GLN A 1 89 ? 11.226 25.858 -21.984 0.50 6.65 89 GLN A CA 1
ATOM 635 C CA B GLN A 1 89 ? 11.251 25.849 -21.973 0.50 6.16 89 GLN A CA 1
ATOM 636 C C . GLN A 1 89 ? 11.464 25.704 -20.478 1.00 6.08 89 GLN A C 1
ATOM 637 O O . GLN A 1 89 ? 12.563 25.958 -19.968 1.00 6.09 89 GLN A O 1
ATOM 648 N N . ALA A 1 90 ? 10.412 25.301 -19.770 1.00 5.35 90 ALA A N 1
ATOM 649 C CA . ALA A 1 90 ? 10.465 25.205 -18.325 1.00 5.41 90 ALA A CA 1
ATOM 650 C C . ALA A 1 90 ? 11.455 24.124 -17.893 1.00 5.20 90 ALA A C 1
ATOM 651 O O . ALA A 1 90 ? 12.239 24.324 -16.963 1.00 5.01 90 ALA A O 1
ATOM 653 N N . LEU A 1 91 ? 11.402 22.976 -18.565 1.00 5.70 91 LEU A N 1
ATOM 654 C CA . LEU A 1 91 ? 12.281 21.863 -18.225 1.00 6.46 91 LEU A CA 1
ATOM 655 C C . LEU A 1 91 ? 13.731 22.241 -18.497 1.00 6.19 91 LEU A C 1
ATOM 656 O O . LEU A 1 91 ? 14.612 21.932 -17.698 1.00 6.46 91 LEU A O 1
ATOM 661 N N . THR A 1 92 ? 13.970 22.906 -19.628 1.00 6.10 92 THR A N 1
ATOM 662 C CA . THR A 1 92 ? 15.331 23.320 -19.987 1.00 6.56 92 THR A CA 1
ATOM 663 C C . THR A 1 92 ? 15.894 24.280 -18.939 1.00 6.70 92 THR A C 1
ATOM 664 O O . THR A 1 92 ? 17.023 24.120 -18.485 1.00 6.77 92 THR A O 1
ATOM 668 N N . TYR A 1 93 ? 15.088 25.262 -18.545 1.00 6.74 93 TYR A N 1
ATOM 669 C CA . TYR A 1 93 ? 15.491 26.208 -17.508 1.00 7.22 93 TYR A CA 1
ATOM 670 C C . TYR A 1 93 ? 15.793 25.503 -16.181 1.00 6.87 93 TYR A C 1
ATOM 671 O O . TYR A 1 93 ? 16.849 25.733 -15.568 1.00 7.18 93 TYR A O 1
ATOM 680 N N . ALA A 1 94 ? 14.875 24.644 -15.743 1.00 6.73 94 ALA A N 1
ATOM 681 C CA . ALA A 1 94 ? 15.033 23.935 -14.469 1.00 7.24 94 ALA A CA 1
ATOM 682 C C . ALA A 1 94 ? 16.293 23.074 -14.467 1.00 7.63 94 ALA A C 1
ATOM 683 O O . ALA A 1 94 ? 17.039 23.074 -13.485 1.00 8.27 94 ALA A O 1
ATOM 685 N N . ALA A 1 95 ? 16.525 22.376 -15.579 1.00 7.80 95 ALA A N 1
ATOM 686 C CA . ALA A 1 95 ? 17.681 21.482 -15.749 1.00 8.17 95 ALA A CA 1
ATOM 687 C C . ALA A 1 95 ? 18.987 22.262 -15.802 1.00 8.87 95 ALA A C 1
ATOM 688 O O . ALA A 1 95 ? 20.009 21.807 -15.263 1.00 9.12 95 ALA A O 1
ATOM 690 N N . LYS A 1 96 ? 18.953 23.426 -16.456 1.00 9.00 96 LYS A N 1
ATOM 691 C CA . LYS A 1 96 ? 20.133 24.291 -16.586 1.00 10.19 96 LYS A CA 1
ATOM 692 C C . LYS A 1 96 ? 20.631 24.769 -15.220 1.00 10.25 96 LYS A C 1
ATOM 693 O O . LYS A 1 96 ? 21.843 24.862 -14.990 1.00 10.51 96 LYS A O 1
ATOM 699 N N . LEU A 1 97 ? 19.696 25.052 -14.315 1.00 10.60 97 LEU A N 1
ATOM 700 C CA . LEU A 1 97 ? 20.024 25.458 -12.944 1.00 10.90 97 LEU A CA 1
ATOM 701 C C . LEU A 1 97 ? 20.870 24.410 -12.222 1.00 11.01 97 LEU A C 1
ATOM 702 O O . LEU A 1 97 ? 21.660 24.749 -11.334 1.00 11.26 97 LEU A O 1
ATOM 707 N N . GLU A 1 98 ? 20.706 23.148 -12.617 1.00 10.98 98 GLU A N 1
ATOM 708 C CA . GLU A 1 98 ? 21.428 22.026 -12.014 1.00 11.27 98 GLU A CA 1
ATOM 709 C C . GLU A 1 98 ? 22.593 21.545 -12.888 1.00 10.57 98 GLU A C 1
ATOM 710 O O . GLU A 1 98 ? 23.217 20.527 -12.577 1.00 11.16 98 GLU A O 1
ATOM 716 N N . GLY A 1 99 ? 22.867 22.259 -13.979 1.00 10.02 99 GLY A N 1
ATOM 717 C CA . GLY A 1 99 ? 23.913 21.870 -14.930 1.00 9.82 99 GLY A CA 1
ATOM 718 C C . GLY A 1 99 ? 23.621 20.597 -15.705 1.00 9.90 99 GLY A C 1
ATOM 719 O O . GLY A 1 99 ? 24.543 19.867 -16.080 1.00 10.32 99 GLY A O 1
ATOM 720 N N . ILE A 1 100 ? 22.340 20.334 -15.959 1.00 9.67 100 ILE A N 1
ATOM 721 C CA . ILE A 1 100 ? 21.924 19.148 -16.694 1.00 9.97 100 ILE A CA 1
ATOM 722 C C . ILE A 1 100 ? 21.466 19.553 -18.093 1.00 10.31 100 ILE A C 1
ATOM 723 O O . ILE A 1 100 ? 20.589 20.403 -18.220 1.00 10.66 100 ILE A O 1
ATOM 728 N N . PRO A 1 101 ? 22.074 18.962 -19.144 1.00 10.73 101 PRO A N 1
ATOM 729 C CA . PRO A 1 101 ? 21.616 19.247 -20.510 1.00 10.95 101 PRO A CA 1
ATOM 730 C C . PRO A 1 101 ? 20.189 18.753 -20.767 1.00 10.46 101 PRO A C 1
ATOM 731 O O . PRO A 1 101 ? 19.706 17.839 -20.086 1.00 10.52 101 PRO A O 1
ATOM 735 N N . ALA A 1 102 ? 19.531 19.360 -21.747 1.00 9.98 102 ALA A N 1
ATOM 736 C CA . ALA A 1 102 ? 18.139 19.059 -22.055 1.00 9.42 102 ALA A CA 1
ATOM 737 C C . ALA A 1 102 ? 17.979 18.794 -23.539 1.00 9.23 102 ALA A C 1
ATOM 738 O O . ALA A 1 102 ? 18.561 19.505 -24.371 1.00 8.75 102 ALA A O 1
ATOM 740 N N . TYR A 1 103 ? 17.183 17.776 -23.856 1.00 8.62 103 TYR A N 1
ATOM 741 C CA . TYR A 1 103 ? 16.762 17.481 -25.223 1.00 8.41 103 TYR A CA 1
ATOM 742 C C . TYR A 1 103 ? 15.245 17.574 -25.276 1.00 7.83 103 TYR A C 1
ATOM 743 O O . TYR A 1 103 ? 14.546 16.845 -24.564 1.00 7.56 103 TYR A O 1
ATOM 752 N N . ILE A 1 104 ? 14.737 18.473 -26.114 1.00 7.06 104 ILE A N 1
ATOM 753 C CA . ILE A 1 104 ? 13.298 18.714 -26.197 1.00 6.99 104 ILE A CA 1
ATOM 754 C C . ILE A 1 104 ? 12.764 18.339 -27.573 1.00 6.64 104 ILE A C 1
ATOM 755 O O . ILE A 1 104 ? 13.184 18.917 -28.586 1.00 6.80 104 ILE A O 1
ATOM 760 N N . VAL A 1 105 ? 11.845 17.375 -27.587 1.00 6.11 105 VAL A N 1
ATOM 761 C CA . VAL A 1 105 ? 11.191 16.917 -28.807 1.00 6.35 105 VAL A CA 1
ATOM 762 C C . VAL A 1 105 ? 9.972 17.808 -29.032 1.00 6.33 105 VAL A C 1
ATOM 763 O O . VAL A 1 105 ? 9.111 17.904 -28.164 1.00 6.23 105 VAL A O 1
ATOM 767 N N . VAL A 1 106 ? 9.913 18.482 -30.179 1.00 5.49 106 VAL A N 1
ATOM 768 C CA . VAL A 1 106 ? 8.896 19.518 -30.414 1.00 6.05 106 VAL A CA 1
ATOM 769 C C . VAL A 1 106 ? 8.248 19.316 -31.780 1.00 5.90 106 VAL A C 1
ATOM 770 O O . VAL A 1 106 ? 8.961 19.196 -32.780 1.00 5.26 106 VAL A O 1
ATOM 774 N N . PRO A 1 107 ? 6.905 19.300 -31.851 1.00 6.24 107 PRO A N 1
ATOM 775 C CA . PRO A 1 107 ? 6.288 19.186 -33.194 1.00 7.02 107 PRO A CA 1
ATOM 776 C C . PRO A 1 107 ? 6.728 20.287 -34.169 1.00 7.26 107 PRO A C 1
ATOM 777 O O . PRO A 1 107 ? 6.879 21.447 -33.772 1.00 6.75 107 PRO A O 1
ATOM 781 N N . GLN A 1 108 ? 6.907 19.915 -35.434 1.00 7.53 108 GLN A N 1
ATOM 782 C CA . GLN A 1 108 ? 7.310 20.850 -36.491 1.00 9.23 108 GLN A CA 1
ATOM 783 C C . GLN A 1 108 ? 6.441 22.096 -36.557 1.00 9.74 108 GLN A C 1
ATOM 784 O O . GLN A 1 108 ? 6.898 23.151 -37.005 1.00 9.96 108 GLN A O 1
ATOM 790 N N . THR A 1 109 ? 5.184 21.963 -36.149 1.00 10.07 109 THR A N 1
ATOM 791 C CA . THR A 1 109 ? 4.218 23.049 -36.309 1.00 11.21 109 THR A CA 1
ATOM 792 C C . THR A 1 109 ? 3.993 23.861 -35.036 1.00 11.34 109 THR A C 1
ATOM 793 O O . THR A 1 109 ? 3.071 24.675 -34.977 1.00 11.98 109 THR A O 1
ATOM 797 N N . ALA A 1 110 ? 4.829 23.647 -34.025 1.00 11.41 110 ALA A N 1
ATOM 798 C CA . ALA A 1 110 ? 4.816 24.518 -32.845 1.00 11.37 110 ALA A CA 1
ATOM 799 C C . ALA A 1 110 ? 5.180 25.955 -33.252 1.00 11.72 110 ALA A C 1
ATOM 800 O O . ALA A 1 110 ? 5.908 26.150 -34.230 1.00 11.19 110 ALA A O 1
ATOM 802 N N . PRO A 1 111 ? 4.674 26.968 -32.512 1.00 11.94 111 PRO A N 1
ATOM 803 C CA . PRO A 1 111 ? 4.972 28.364 -32.840 1.00 12.36 111 PRO A CA 1
ATOM 804 C C . PRO A 1 111 ? 6.472 28.650 -32.837 1.00 12.21 111 PRO A C 1
ATOM 805 O O . PRO A 1 111 ? 7.210 28.107 -32.007 1.00 11.63 111 PRO A O 1
ATOM 809 N N . ASP A 1 112 ? 6.907 29.508 -33.755 1.00 12.71 112 ASP A N 1
ATOM 810 C CA . ASP A 1 112 ? 8.318 29.868 -33.874 1.00 12.85 112 ASP A CA 1
ATOM 811 C C . ASP A 1 112 ? 8.878 30.431 -32.571 1.00 12.21 112 ASP A C 1
ATOM 812 O O . ASP A 1 112 ? 9.997 30.093 -32.175 1.00 12.02 112 ASP A O 1
ATOM 817 N N . CYS A 1 113 ? 8.098 31.267 -31.886 1.00 11.94 113 CYS A N 1
ATOM 818 C CA . CYS A 1 113 ? 8.568 31.878 -30.643 1.00 11.51 113 CYS A CA 1
ATOM 819 C C . CYS A 1 113 ? 8.945 30.810 -29.621 1.00 10.41 113 CYS A C 1
ATOM 820 O O . CYS A 1 113 ? 9.925 30.970 -28.892 1.00 10.23 113 CYS A O 1
ATOM 823 N N . LYS A 1 114 ? 8.185 29.711 -29.599 1.00 9.32 114 LYS A N 1
ATOM 824 C CA . LYS A 1 114 ? 8.427 28.637 -28.634 1.00 8.47 114 LYS A CA 1
ATOM 825 C C . LYS A 1 114 ? 9.651 27.806 -29.021 1.00 8.35 114 LYS A C 1
ATOM 826 O O . LYS A 1 114 ? 10.462 27.466 -28.162 1.00 8.56 114 LYS A O 1
ATOM 832 N N . LYS A 1 115 ? 9.799 27.540 -30.316 1.00 8.41 115 LYS A N 1
ATOM 833 C CA . LYS A 1 115 ? 10.986 26.850 -30.823 1.00 8.21 115 LYS A CA 1
ATOM 834 C C . LYS A 1 115 ? 12.245 27.633 -30.485 1.00 8.29 115 LYS A C 1
ATOM 835 O O . LYS A 1 115 ? 13.238 27.076 -29.998 1.00 7.93 115 LYS A O 1
ATOM 841 N N . LEU A 1 116 ? 12.196 28.939 -30.736 1.00 8.14 116 LEU A N 1
ATOM 842 C CA . LEU A 1 116 ? 13.349 29.798 -30.496 1.00 8.49 116 LEU A CA 1
ATOM 843 C C . LEU A 1 116 ? 13.699 29.921 -29.017 1.00 8.08 116 LEU A C 1
ATOM 844 O O . LEU A 1 116 ? 14.879 29.893 -28.657 1.00 8.28 116 LEU A O 1
ATOM 849 N N . ALA A 1 117 ? 12.685 30.036 -28.156 1.00 8.12 117 ALA A N 1
ATOM 850 C CA . ALA A 1 117 ? 12.938 30.148 -26.727 1.00 8.32 117 ALA A CA 1
ATOM 851 C C . ALA A 1 117 ? 13.610 28.895 -26.158 1.00 8.24 117 ALA A C 1
ATOM 852 O O . ALA A 1 117 ? 14.488 28.989 -25.307 1.00 8.71 117 ALA A O 1
ATOM 854 N N . ILE A 1 118 ? 13.200 27.721 -26.632 1.00 8.32 118 ILE A N 1
ATOM 855 C CA . ILE A 1 118 ? 13.827 26.479 -26.182 1.00 8.46 118 ILE A CA 1
ATOM 856 C C . ILE A 1 118 ? 15.316 26.503 -26.526 1.00 8.50 118 ILE A C 1
ATOM 857 O O . ILE A 1 118 ? 16.164 26.151 -25.704 1.00 8.91 118 ILE A O 1
ATOM 862 N N . GLN A 1 119 ? 15.629 26.939 -27.742 1.00 8.58 119 GLN A N 1
ATOM 863 C CA . GLN A 1 119 ? 17.022 27.028 -28.170 1.00 8.86 119 GLN A CA 1
ATOM 864 C C . GLN A 1 119 ? 17.792 28.103 -27.395 1.00 9.02 119 GLN A C 1
ATOM 865 O O . GLN A 1 119 ? 18.953 27.892 -27.039 1.00 8.82 119 GLN A O 1
ATOM 871 N N . ALA A 1 120 ? 17.140 29.235 -27.119 1.00 9.45 120 ALA A N 1
ATOM 872 C CA . ALA A 1 120 ? 17.737 30.307 -26.307 1.00 10.63 120 ALA A CA 1
ATOM 873 C C . ALA A 1 120 ? 18.172 29.838 -24.911 1.00 11.30 120 ALA A C 1
ATOM 874 O O . ALA A 1 120 ? 19.202 30.280 -24.406 1.00 11.81 120 ALA A O 1
ATOM 876 N N . TYR A 1 121 ? 17.387 28.949 -24.295 1.00 11.81 121 TYR A N 1
ATOM 877 C CA . TYR A 1 121 ? 17.730 28.380 -22.980 1.00 12.50 121 TYR A CA 1
ATOM 878 C C . TYR A 1 121 ? 18.814 27.302 -23.052 1.00 12.59 121 TYR A C 1
ATOM 879 O O . TYR A 1 121 ? 19.224 26.760 -22.018 1.00 12.78 121 TYR A O 1
ATOM 888 N N . GLY A 1 122 ? 19.260 26.985 -24.268 1.00 12.03 122 GLY A N 1
ATOM 889 C CA . GLY A 1 122 ? 20.400 26.093 -24.468 1.00 11.63 122 GLY A CA 1
ATOM 890 C C . GLY A 1 122 ? 20.094 24.624 -24.699 1.00 11.37 122 GLY A C 1
ATOM 891 O O . GLY A 1 122 ? 21.008 23.790 -24.696 1.00 11.05 122 GLY A O 1
ATOM 892 N N . ALA A 1 123 ? 18.820 24.288 -24.896 1.00 10.22 123 ALA A N 1
ATOM 893 C CA . ALA A 1 123 ? 18.448 22.903 -25.168 1.00 9.86 123 ALA A CA 1
ATOM 894 C C . ALA A 1 123 ? 18.830 22.469 -26.587 1.00 9.60 123 ALA A C 1
ATOM 895 O O . ALA A 1 123 ? 19.011 23.307 -27.481 1.00 9.66 123 ALA A O 1
ATOM 897 N N . SER A 1 124 ? 18.952 21.157 -26.775 1.00 9.09 124 SER A N 1
ATOM 898 C CA . SER A 1 124 ? 18.939 20.566 -28.103 1.00 9.15 124 SER A CA 1
ATOM 899 C C . SER A 1 124 ? 17.494 20.290 -28.485 1.00 8.76 124 SER A C 1
ATOM 900 O O . SER A 1 124 ? 16.804 19.518 -27.813 1.00 9.66 124 SER A O 1
ATOM 903 N N . ILE A 1 125 ? 17.036 20.931 -29.554 1.00 7.29 125 ILE A N 1
ATOM 904 C CA . ILE A 1 125 ? 15.665 20.778 -30.005 1.00 7.03 125 ILE A CA 1
ATOM 905 C C . ILE A 1 125 ? 15.643 19.698 -31.088 1.00 6.67 125 ILE A C 1
ATOM 906 O O . ILE A 1 125 ? 16.561 19.621 -31.913 1.00 6.60 125 ILE A O 1
ATOM 911 N N . VAL A 1 126 ? 14.619 18.847 -31.052 1.00 6.13 126 VAL A N 1
ATOM 912 C CA . VAL A 1 126 ? 14.469 17.756 -32.011 1.00 5.65 126 VAL A CA 1
ATOM 913 C C . VAL A 1 126 ? 13.042 17.826 -32.531 1.00 5.88 126 VAL A C 1
ATOM 914 O O . VAL A 1 126 ? 12.100 17.571 -31.788 1.00 5.79 126 VAL A O 1
ATOM 918 N N . TYR A 1 127 ? 12.867 18.196 -33.794 1.00 5.75 127 TYR A N 1
ATOM 919 C CA . TYR A 1 127 ? 11.513 18.276 -34.332 1.00 6.13 127 TYR A CA 1
ATOM 920 C C . TYR A 1 127 ? 10.937 16.904 -34.614 1.00 6.15 127 TYR A C 1
ATOM 921 O O . TYR A 1 127 ? 11.633 15.994 -35.081 1.00 5.85 127 TYR A O 1
ATOM 930 N N . CYS A 1 128 ? 9.661 16.759 -34.280 1.00 6.32 128 CYS A N 1
ATOM 931 C CA . CYS A 1 128 ? 8.928 15.562 -34.625 1.00 6.99 128 CYS A CA 1
ATOM 932 C C . CYS A 1 128 ? 7.707 15.934 -35.435 1.00 7.97 128 CYS A C 1
ATOM 933 O O . CYS A 1 128 ? 7.453 17.107 -35.700 1.00 6.99 128 CYS A O 1
ATOM 936 N N . GLU A 1 129 ? 6.970 14.920 -35.863 1.00 9.66 129 GLU A N 1
ATOM 937 C CA . GLU A 1 129 ? 5.753 15.164 -36.601 1.00 11.36 129 GLU A CA 1
ATOM 938 C C . GLU A 1 129 ? 4.661 15.595 -35.616 1.00 11.65 129 GLU A C 1
ATOM 939 O O . GLU A 1 129 ? 4.740 15.294 -34.423 1.00 11.82 129 GLU A O 1
ATOM 945 N N . PRO A 1 130 ? 3.683 16.379 -36.091 1.00 12.54 130 PRO A N 1
ATOM 946 C CA . PRO A 1 130 ? 2.646 16.880 -35.195 1.00 12.31 130 PRO A CA 1
ATOM 947 C C . PRO A 1 130 ? 1.564 15.846 -34.861 1.00 12.32 130 PRO A C 1
ATOM 948 O O . PRO A 1 130 ? 0.485 15.859 -35.465 1.00 12.74 130 PRO A O 1
ATOM 952 N N . SER A 1 131 ? 1.863 14.965 -33.907 1.00 11.12 131 SER A N 1
ATOM 953 C CA . SER A 1 131 ? 0.885 14.018 -33.355 1.00 10.17 131 SER A CA 1
ATOM 954 C C . SER A 1 131 ? 1.342 13.528 -31.983 1.00 9.53 131 SER A C 1
ATOM 955 O O . SER A 1 131 ? 2.537 13.548 -31.690 1.00 8.97 131 SER A O 1
ATOM 958 N N . ASP A 1 132 ? 0.405 13.040 -31.166 1.00 8.70 132 ASP A N 1
ATOM 959 C CA . ASP A 1 132 ? 0.770 12.440 -29.876 1.00 9.11 132 ASP A CA 1
ATOM 960 C C . ASP A 1 132 ? 1.731 11.267 -30.078 1.00 8.83 132 ASP A C 1
ATOM 961 O O . ASP A 1 132 ? 2.708 11.127 -29.350 1.00 8.01 132 ASP A O 1
ATOM 966 N N . GLU A 1 133 ? 1.437 10.440 -31.075 1.00 8.79 133 GLU A N 1
ATOM 967 C CA . GLU A 1 133 ? 2.238 9.261 -31.366 1.00 9.39 133 GLU A CA 1
ATOM 968 C C . GLU A 1 133 ? 3.676 9.628 -31.707 1.00 8.14 133 GLU A C 1
ATOM 969 O O . GLU A 1 133 ? 4.608 9.015 -31.188 1.00 8.01 133 GLU A O 1
ATOM 975 N N . SER A 1 134 ? 3.855 10.642 -32.552 1.00 7.19 134 SER A N 1
ATOM 976 C CA . SER A 1 134 ? 5.197 11.058 -32.927 1.00 6.83 134 SER A CA 1
ATOM 977 C C . SER A 1 134 ? 5.933 11.657 -31.729 1.00 6.17 134 SER A C 1
ATOM 978 O O . SER A 1 134 ? 7.096 11.351 -31.489 1.00 5.97 134 SER A O 1
ATOM 981 N N . ARG A 1 135 ? 5.255 12.515 -30.969 1.00 6.07 135 ARG A N 1
ATOM 982 C CA . ARG A 1 135 ? 5.880 13.109 -29.791 1.00 6.03 135 ARG A CA 1
ATOM 983 C C . ARG A 1 135 ? 6.383 12.036 -28.830 1.00 6.18 135 ARG A C 1
ATOM 984 O O . ARG A 1 135 ? 7.529 12.087 -28.381 1.00 6.13 135 ARG A O 1
ATOM 992 N N . GLU A 1 136 ? 5.517 11.070 -28.515 1.00 6.46 136 GLU A N 1
ATOM 993 C CA . GLU A 1 136 ? 5.871 10.019 -27.569 1.00 7.41 136 GLU A CA 1
ATOM 994 C C . GLU A 1 136 ? 6.976 9.117 -28.122 1.00 7.63 136 GLU A C 1
ATOM 995 O O . GLU A 1 136 ? 7.922 8.797 -27.404 1.00 7.54 136 GLU A O 1
ATOM 1001 N N . ASN A 1 137 ? 6.860 8.712 -29.383 1.00 7.72 137 ASN A N 1
ATOM 1002 C CA . ASN A 1 137 ? 7.842 7.781 -29.946 1.00 8.28 137 ASN A CA 1
ATOM 1003 C C . ASN A 1 137 ? 9.227 8.400 -30.100 1.00 8.04 137 ASN A C 1
ATOM 1004 O O . ASN A 1 137 ? 10.244 7.769 -29.790 1.00 8.26 137 ASN A O 1
ATOM 1009 N N . VAL A 1 138 ? 9.269 9.639 -30.573 1.00 7.20 138 VAL A N 1
ATOM 1010 C CA . VAL A 1 138 ? 10.549 10.311 -30.720 1.00 6.89 138 VAL A CA 1
ATOM 1011 C C . VAL A 1 138 ? 11.175 10.599 -29.351 1.00 7.12 138 VAL A C 1
ATOM 1012 O O . VAL A 1 138 ? 12.380 10.398 -29.172 1.00 7.21 138 VAL A O 1
ATOM 1016 N N . ALA A 1 139 ? 10.372 11.023 -28.367 1.00 6.82 139 ALA A N 1
ATOM 1017 C CA . ALA A 1 139 ? 10.934 11.231 -27.025 1.00 7.18 139 ALA A CA 1
ATOM 1018 C C . ALA A 1 139 ? 11.510 9.935 -26.460 1.00 7.18 139 ALA A C 1
ATOM 1019 O O . ALA A 1 139 ? 12.538 9.950 -25.788 1.00 7.30 139 ALA A O 1
ATOM 1021 N N . LYS A 1 140 ? 10.847 8.819 -26.745 1.00 7.74 140 LYS A N 1
ATOM 1022 C CA . LYS A 1 140 ? 11.330 7.521 -26.271 1.00 8.22 140 LYS A CA 1
ATOM 1023 C C . LYS A 1 140 ? 12.692 7.204 -26.892 1.00 8.04 140 LYS A C 1
ATOM 1024 O O . LYS A 1 140 ? 13.623 6.807 -26.186 1.00 8.26 140 LYS A O 1
ATOM 1030 N N . ARG A 1 141 ? 12.807 7.408 -28.204 1.00 8.09 141 ARG A N 1
ATOM 1031 C CA . ARG A 1 141 ? 14.061 7.155 -28.921 1.00 8.44 141 ARG A CA 1
ATOM 1032 C C . ARG A 1 141 ? 15.186 8.076 -28.432 1.00 7.30 141 ARG A C 1
ATOM 1033 O O . ARG A 1 141 ? 16.311 7.618 -28.204 1.00 7.40 141 ARG A O 1
ATOM 1041 N N . VAL A 1 142 ? 14.881 9.367 -28.270 1.00 6.74 142 VAL A N 1
ATOM 1042 C CA . VAL A 1 142 ? 15.861 10.322 -27.757 1.00 6.12 142 VAL A CA 1
ATOM 1043 C C . VAL A 1 142 ? 16.312 9.978 -26.331 1.00 6.16 142 VAL A C 1
ATOM 1044 O O . VAL A 1 142 ? 17.494 10.095 -26.006 1.00 6.18 142 VAL A O 1
ATOM 1048 N N . THR A 1 143 ? 15.374 9.549 -25.488 1.00 6.16 143 THR A N 1
ATOM 1049 C CA . THR A 1 143 ? 15.718 9.128 -24.130 1.00 6.52 143 THR A CA 1
ATOM 1050 C C . THR A 1 143 ? 16.733 7.978 -24.153 1.00 6.62 143 THR A C 1
ATOM 1051 O O . THR A 1 143 ? 17.734 8.020 -23.445 1.00 6.81 143 THR A O 1
ATOM 1055 N N . GLU A 1 144 ? 16.472 6.976 -24.988 1.00 7.29 144 GLU A N 1
ATOM 1056 C CA . GLU A 1 144 ? 17.374 5.827 -25.121 1.00 8.52 144 GLU A CA 1
ATOM 1057 C C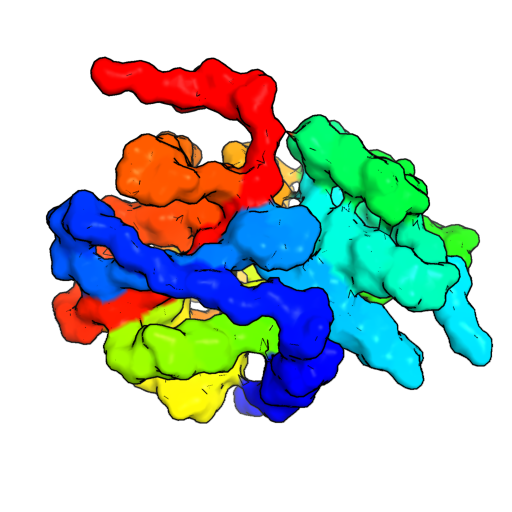 . GLU A 1 144 ? 18.747 6.230 -25.655 1.00 9.03 144 GLU A C 1
ATOM 1058 O O . GLU A 1 144 ? 19.771 5.803 -25.111 1.00 9.80 144 GLU A O 1
ATOM 1064 N N . GLU A 1 145 ? 18.767 7.051 -26.705 1.00 9.33 145 GLU A N 1
ATOM 1065 C CA . GLU A 1 145 ? 20.025 7.464 -27.343 1.00 10.03 145 GLU A CA 1
ATOM 1066 C C . GLU A 1 145 ? 20.915 8.299 -26.420 1.00 9.69 145 GLU A C 1
ATOM 1067 O O . GLU A 1 145 ? 22.140 8.131 -26.410 1.00 10.66 145 GLU A O 1
ATOM 1073 N N . THR A 1 146 ? 20.298 9.185 -25.638 1.00 9.70 146 THR A N 1
ATOM 1074 C CA . THR A 1 146 ? 21.036 10.075 -24.742 1.00 9.46 146 THR A CA 1
ATOM 1075 C C . THR A 1 146 ? 21.299 9.449 -23.373 1.00 9.80 146 THR A C 1
ATOM 1076 O O . THR A 1 146 ? 22.058 10.005 -22.575 1.00 10.71 146 THR A O 1
ATOM 1080 N N . GLU A 1 147 ? 20.666 8.305 -23.104 1.00 9.90 147 GLU A N 1
ATOM 1081 C CA . GLU A 1 147 ? 20.648 7.704 -21.759 1.00 10.55 147 GLU A CA 1
ATOM 1082 C C . GLU A 1 147 ? 20.180 8.738 -20.727 1.00 10.06 147 GLU A C 1
ATOM 1083 O O . GLU A 1 147 ? 20.671 8.791 -19.596 1.00 10.85 147 GLU A O 1
ATOM 1089 N N . GLY A 1 148 ? 19.231 9.570 -21.150 1.00 9.79 148 GLY A N 1
ATOM 1090 C CA . GLY A 1 148 ? 18.676 10.613 -20.298 1.00 9.35 148 GLY A CA 1
ATOM 1091 C C . GLY A 1 148 ? 17.482 10.134 -19.499 1.00 9.17 148 GLY A C 1
ATOM 1092 O O . GLY A 1 148 ? 17.118 8.952 -19.546 1.00 10.12 148 GLY A O 1
ATOM 1093 N N . ILE A 1 149 ? 16.889 11.062 -18.750 1.00 8.65 149 ILE A N 1
ATOM 1094 C CA . ILE A 1 149 ? 15.686 10.797 -17.974 1.00 8.90 149 ILE A CA 1
ATOM 1095 C C . ILE A 1 149 ? 14.516 11.524 -18.625 1.00 8.18 149 ILE A C 1
ATOM 1096 O O . ILE A 1 149 ? 14.569 12.737 -18.816 1.00 8.62 149 ILE A O 1
ATOM 1101 N N . MET A 1 150 ? 13.479 10.767 -18.962 1.00 7.72 150 MET A N 1
ATOM 1102 C CA . MET A 1 150 ? 12.243 11.319 -19.520 1.00 7.37 150 MET A CA 1
ATOM 1103 C C . MET A 1 150 ? 11.422 12.013 -18.437 1.00 7.20 150 MET A C 1
ATOM 1104 O O . MET A 1 150 ? 11.122 11.407 -17.390 1.00 8.46 150 MET A O 1
ATOM 1109 N N . VAL A 1 151 ? 11.071 13.276 -18.687 1.00 6.01 151 VAL A N 1
ATOM 1110 C CA . VAL A 1 151 ? 10.175 14.013 -17.795 1.00 5.43 151 VAL A CA 1
ATOM 1111 C C . VAL A 1 151 ? 8.918 14.414 -18.587 1.00 4.73 151 VAL A C 1
ATOM 1112 O O . VAL A 1 151 ? 8.905 15.449 -19.271 1.00 4.75 151 VAL A O 1
ATOM 1116 N N . HIS A 1 152 ? 7.880 13.582 -18.505 1.00 4.75 152 HIS A N 1
ATOM 1117 C CA . HIS A 1 152 ? 6.680 13.747 -19.318 1.00 4.70 152 HIS A CA 1
ATOM 1118 C C . HIS A 1 152 ? 5.970 15.064 -18.980 1.00 4.43 152 HIS A C 1
ATOM 1119 O O . HIS A 1 152 ? 5.932 15.462 -17.806 1.00 5.43 152 HIS A O 1
ATOM 1126 N N . PRO A 1 153 ? 5.455 15.7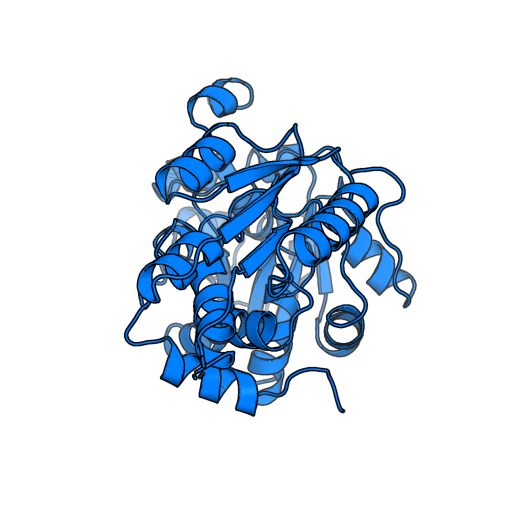80 -20.010 1.00 4.64 153 PRO A N 1
ATOM 1127 C CA . PRO A 1 153 ? 4.832 17.093 -19.762 1.00 4.76 153 PRO A CA 1
ATOM 1128 C C . PRO A 1 153 ? 3.562 17.074 -18.923 1.00 4.85 153 PRO A C 1
ATOM 1129 O O . PRO A 1 153 ? 3.187 18.120 -18.381 1.00 5.99 153 PRO A O 1
ATOM 1133 N N . ASN A 1 154 ? 2.905 15.919 -18.814 1.00 4.92 154 ASN A N 1
ATOM 1134 C CA . ASN A 1 154 ? 1.613 15.889 -18.105 1.00 4.70 154 ASN A CA 1
ATOM 1135 C C . ASN A 1 154 ? 1.266 14.606 -17.361 1.00 5.07 154 ASN A C 1
ATOM 1136 O O . ASN A 1 154 ? 0.350 14.625 -16.549 1.00 5.46 154 ASN A O 1
ATOM 1141 N N . GLN A 1 155 ? 1.986 13.512 -17.616 1.00 5.52 155 GLN A N 1
ATOM 1142 C CA . GLN A 1 155 ? 1.658 12.244 -16.955 1.00 6.25 155 GLN A CA 1
ATOM 1143 C C . GLN A 1 155 ? 2.609 11.884 -15.815 1.00 6.45 155 GLN A C 1
ATOM 1144 O O . GLN A 1 155 ? 2.346 10.942 -15.053 1.00 7.18 155 GLN A O 1
ATOM 1150 N N . GLU A 1 156 ? 3.719 12.607 -15.709 1.00 6.73 156 GLU A N 1
ATOM 1151 C CA . GLU A 1 156 ? 4.699 12.359 -14.658 1.00 7.72 156 GLU A CA 1
ATOM 1152 C C . GLU A 1 156 ? 4.172 12.840 -13.297 1.00 6.92 156 GLU A C 1
ATOM 1153 O O . GLU A 1 156 ? 3.825 14.012 -13.159 1.00 6.60 156 GLU A O 1
ATOM 1159 N N . PRO A 1 157 ? 4.076 11.932 -12.294 1.00 6.87 157 PRO A N 1
ATOM 1160 C CA . PRO A 1 157 ? 3.549 12.359 -10.990 1.00 6.34 157 PRO A CA 1
ATOM 1161 C C . PRO A 1 157 ? 4.185 13.623 -10.410 1.00 5.90 157 PRO A C 1
ATOM 1162 O O . PRO A 1 157 ? 3.464 14.482 -9.913 1.00 6.55 157 PRO A O 1
ATOM 1166 N N . ALA A 1 158 ? 5.511 13.760 -10.492 1.00 5.89 158 ALA A N 1
ATOM 1167 C CA . ALA A 1 158 ? 6.171 14.949 -9.943 1.00 5.79 158 ALA A CA 1
ATOM 1168 C C . ALA A 1 158 ? 5.737 16.212 -10.679 1.00 5.22 158 ALA A C 1
ATOM 1169 O O . ALA A 1 158 ? 5.657 17.294 -10.084 1.00 6.06 158 ALA A O 1
ATOM 1171 N N . VAL A 1 159 ? 5.454 16.064 -11.974 1.00 4.78 159 VAL A N 1
ATOM 1172 C CA . VAL A 1 159 ? 4.991 17.194 -12.780 1.00 4.80 159 VAL A CA 1
ATOM 1173 C C . VAL A 1 159 ? 3.562 17.564 -12.364 1.00 4.77 159 VAL A C 1
ATOM 1174 O O . VAL A 1 159 ? 3.271 18.738 -12.072 1.00 5.47 159 VAL A O 1
ATOM 1178 N N . ILE A 1 160 ? 2.690 16.556 -12.292 1.00 4.96 160 ILE A N 1
ATOM 1179 C CA . ILE A 1 160 ? 1.299 16.783 -11.897 1.00 5.41 160 ILE A CA 1
ATOM 1180 C C . ILE A 1 160 ? 1.230 17.454 -10.519 1.00 5.52 160 ILE A C 1
ATOM 1181 O O . ILE A 1 160 ? 0.481 18.405 -10.320 1.00 5.74 160 ILE A O 1
ATOM 1186 N N . ALA A 1 161 ? 2.007 16.946 -9.561 1.00 5.38 161 ALA A N 1
ATOM 1187 C CA . ALA A 1 161 ? 2.020 17.532 -8.215 1.00 5.64 161 ALA A CA 1
ATOM 1188 C C . ALA A 1 161 ? 2.477 18.993 -8.226 1.00 5.37 161 ALA A C 1
ATOM 1189 O O . ALA A 1 161 ? 1.907 19.853 -7.536 1.00 6.09 161 ALA A O 1
ATOM 1191 N N . GLY A 1 162 ? 3.481 19.292 -9.053 1.00 4.91 162 GLY A N 1
ATOM 1192 C CA . GLY A 1 162 ? 3.933 20.668 -9.209 1.00 4.58 162 GLY A CA 1
ATOM 1193 C C . GLY A 1 162 ? 2.833 21.575 -9.751 1.00 4.10 162 GLY A C 1
ATOM 1194 O O . GLY A 1 162 ? 2.619 22.682 -9.230 1.00 4.90 162 GLY A O 1
ATOM 1195 N N . GLN A 1 163 ? 2.125 21.131 -10.799 1.00 4.47 163 GLN A N 1
ATOM 1196 C CA . GLN A 1 163 ? 1.086 22.010 -11.369 1.00 4.57 163 GLN A CA 1
ATOM 1197 C C . GLN A 1 163 ? -0.027 22.263 -10.352 1.00 4.68 163 GLN A C 1
ATOM 1198 O O . GLN A 1 163 ? -0.631 23.339 -10.341 1.00 5.19 163 GLN A O 1
ATOM 1204 N N . GLY A 1 164 ? -0.307 21.256 -9.521 1.00 4.52 164 GLY A N 1
ATOM 1205 C CA . GLY A 1 164 ? -1.376 21.367 -8.540 1.00 5.10 164 GLY A CA 1
ATOM 1206 C C . GLY A 1 164 ? -1.198 22.511 -7.561 1.00 5.22 164 GLY A C 1
ATOM 1207 O O . GLY A 1 164 ? -2.171 22.999 -6.975 1.00 5.53 164 GLY A O 1
ATOM 1208 N N . THR A 1 165 ? 0.052 22.943 -7.372 1.00 4.35 165 THR A N 1
ATOM 1209 C CA . THR A 1 165 ? 0.362 23.999 -6.403 1.00 4.73 165 THR A CA 1
ATOM 1210 C C . THR A 1 165 ? -0.330 25.321 -6.755 1.00 4.98 165 THR A C 1
ATOM 1211 O O . THR A 1 165 ? -0.508 26.188 -5.886 1.00 5.54 165 THR A O 1
ATOM 1215 N N . ILE A 1 166 ? -0.731 25.484 -8.023 1.00 4.50 166 ILE A N 1
ATOM 1216 C CA . ILE A 1 166 ? -1.535 26.652 -8.404 1.00 4.93 166 ILE A CA 1
ATOM 1217 C C . ILE A 1 166 ? -2.767 26.797 -7.494 1.00 5.15 166 ILE A C 1
ATOM 1218 O O . ILE A 1 166 ? -3.087 27.900 -7.056 1.00 5.66 166 ILE A O 1
ATOM 1223 N N . ALA A 1 167 ? -3.426 25.674 -7.208 1.00 5.77 167 ALA A N 1
ATOM 1224 C CA . ALA A 1 167 ? -4.649 25.674 -6.406 1.00 6.08 167 ALA A CA 1
ATOM 1225 C C . ALA A 1 167 ? -4.376 26.067 -4.958 1.00 6.61 167 ALA A C 1
ATOM 1226 O O . ALA A 1 167 ? -5.197 26.740 -4.338 1.00 7.31 167 ALA A O 1
ATOM 1228 N N . LEU A 1 168 ? -3.220 25.667 -4.422 1.00 6.46 168 LEU A N 1
ATOM 1229 C CA . LEU A 1 168 ? -2.866 26.083 -3.052 1.00 7.04 168 LEU A CA 1
ATOM 1230 C C . LEU A 1 168 ? -2.820 27.595 -2.936 1.00 6.67 168 LEU A C 1
ATOM 1231 O O . LEU A 1 168 ? -3.314 28.176 -1.961 1.00 7.82 168 LEU A O 1
ATOM 1236 N N . GLU A 1 169 ? -2.247 28.240 -3.951 1.00 6.41 169 GLU A N 1
ATOM 1237 C CA . GLU A 1 169 ? -2.173 29.686 -3.989 1.00 6.28 169 GLU A CA 1
ATOM 1238 C C . GLU A 1 169 ? -3.555 30.304 -4.216 1.00 6.88 169 GLU A C 1
ATOM 1239 O O . GLU A 1 169 ? -3.948 31.213 -3.494 1.00 7.22 169 GLU A O 1
ATOM 1245 N N . VAL A 1 170 ? -4.310 29.788 -5.185 1.00 6.53 170 VAL A N 1
ATOM 1246 C CA . VAL A 1 170 ? -5.642 30.345 -5.469 1.00 6.60 170 VAL A CA 1
ATOM 1247 C C . VAL A 1 170 ? -6.567 30.320 -4.241 1.00 6.88 170 VAL A C 1
ATOM 1248 O O . VAL A 1 170 ? -7.237 31.314 -3.947 1.00 7.33 170 VAL A O 1
ATOM 1252 N N . LEU A 1 171 ? -6.579 29.199 -3.527 1.00 7.55 171 LEU A N 1
ATOM 1253 C CA . LEU A 1 171 ? -7.444 29.056 -2.347 1.00 8.79 171 LEU A CA 1
ATOM 1254 C C . LEU A 1 171 ? -7.065 30.030 -1.236 1.00 9.07 171 LEU A C 1
ATOM 1255 O O . LEU A 1 171 ? -7.922 30.442 -0.447 1.00 9.98 171 LEU A O 1
ATOM 1260 N N . ASN A 1 172 ? -5.790 30.407 -1.190 1.00 9.65 172 ASN A N 1
ATOM 1261 C CA . ASN A 1 172 ? -5.301 31.399 -0.225 1.00 10.43 172 ASN A CA 1
ATOM 1262 C C . ASN A 1 172 ? -5.577 32.843 -0.680 1.00 10.03 172 ASN A C 1
ATOM 1263 O O . ASN A 1 172 ? -5.960 33.704 0.120 1.00 10.67 172 ASN A O 1
ATOM 1268 N N . GLN A 1 173 ? -5.389 33.092 -1.974 1.00 8.74 173 GLN A N 1
ATOM 1269 C CA . GLN A 1 173 ? -5.531 34.429 -2.549 1.00 8.57 173 GLN A CA 1
ATOM 1270 C C . GLN A 1 173 ? -6.972 34.861 -2.763 1.00 8.64 173 GLN A C 1
ATOM 1271 O O . GLN A 1 173 ? -7.264 36.063 -2.759 1.00 10.01 173 GLN A O 1
ATOM 1277 N N . VAL A 1 174 ? -7.848 33.883 -2.983 1.00 8.95 174 VAL A N 1
ATOM 1278 C CA . VAL A 1 174 ? -9.261 34.127 -3.249 1.00 9.43 174 VAL A CA 1
ATOM 1279 C C . VAL A 1 174 ? -10.026 33.250 -2.252 1.00 9.83 174 VAL A C 1
ATOM 1280 O O . VAL A 1 174 ? -10.568 32.209 -2.614 1.00 10.54 174 VAL A O 1
ATOM 1284 N N . PRO A 1 175 ? -10.034 33.646 -0.967 1.00 10.74 175 PRO A N 1
ATOM 1285 C CA . PRO A 1 175 ? -10.550 32.716 0.054 1.00 11.06 175 PRO A CA 1
ATOM 1286 C C . PRO A 1 175 ? -12.028 32.328 -0.114 1.00 11.31 175 PRO A C 1
ATOM 1287 O O . PRO A 1 175 ? -12.441 31.251 0.349 1.00 12.68 175 PRO A O 1
ATOM 1291 N N . LEU A 1 176 ? -12.799 33.178 -0.785 1.00 10.76 176 LEU A N 1
ATOM 1292 C CA . LEU A 1 176 ? -14.211 32.906 -1.030 1.00 10.79 176 LEU A CA 1
ATOM 1293 C C . LEU A 1 176 ? -14.479 32.284 -2.411 1.00 9.36 176 LEU A C 1
ATOM 1294 O O . LEU A 1 176 ? -15.621 32.247 -2.871 1.00 9.89 176 LEU A O 1
ATOM 1299 N N . VAL A 1 177 ? -13.434 31.783 -3.069 1.00 8.59 177 VAL A N 1
ATOM 1300 C CA . VAL A 1 177 ? -13.600 31.169 -4.401 1.00 7.84 177 VAL A CA 1
ATOM 1301 C C . VAL A 1 177 ? -14.640 30.037 -4.429 1.00 7.21 177 VAL A C 1
ATOM 1302 O O . VAL A 1 177 ? -14.661 29.180 -3.534 1.00 7.47 177 VAL A O 1
ATOM 1306 N N . ASP A 1 178 ? -15.494 30.052 -5.455 1.00 6.56 178 ASP A N 1
ATOM 1307 C CA . ASP A 1 178 ? -16.525 29.019 -5.656 1.00 6.45 178 ASP A CA 1
ATOM 1308 C C . ASP A 1 178 ? -16.171 27.999 -6.733 1.00 6.03 178 ASP A C 1
ATOM 1309 O O . ASP A 1 178 ? -16.710 26.899 -6.739 1.00 6.07 178 ASP A O 1
ATOM 1314 N N . ALA A 1 179 ? -15.270 28.364 -7.650 1.00 5.78 179 ALA A N 1
ATOM 1315 C CA . ALA A 1 179 ? -14.893 27.474 -8.752 1.00 5.08 179 ALA A CA 1
ATOM 1316 C C . ALA A 1 179 ? -13.561 27.899 -9.330 1.00 5.52 179 ALA A C 1
ATOM 1317 O O . ALA A 1 179 ? -13.247 29.090 -9.347 1.00 5.99 179 ALA A O 1
ATOM 1319 N N . LEU A 1 180 ? -12.801 26.909 -9.790 1.00 5.30 180 LEU A N 1
ATOM 1320 C CA . LEU A 1 180 ? -11.636 27.155 -10.649 1.00 5.45 180 LEU A CA 1
ATOM 1321 C C . LEU A 1 180 ? -11.932 26.679 -12.062 1.00 5.53 180 LEU A C 1
ATOM 1322 O O . LEU A 1 180 ? -12.511 25.612 -12.250 1.00 6.35 180 LEU A O 1
ATOM 1327 N N . VAL A 1 181 ? -11.509 27.473 -13.047 1.00 4.57 181 VAL A N 1
ATOM 1328 C CA . VAL A 1 181 ? -11.624 27.093 -14.460 1.00 4.74 181 VAL A CA 1
ATOM 1329 C C . VAL A 1 181 ? -10.217 26.934 -15.035 1.00 4.98 181 VAL A C 1
ATOM 1330 O O . VAL A 1 181 ? -9.395 27.856 -14.959 1.00 5.03 181 VAL A O 1
ATOM 1334 N N . VAL A 1 182 ? -9.970 25.759 -15.614 1.00 4.70 182 VAL A N 1
ATOM 1335 C CA . VAL A 1 182 ? -8.626 25.321 -15.956 1.00 4.99 182 VAL A CA 1
ATOM 1336 C C . VAL A 1 182 ? -8.595 24.811 -17.401 1.00 4.98 182 VAL A C 1
ATOM 1337 O O . VAL A 1 182 ? -9.333 23.888 -17.728 1.00 5.22 182 VAL A O 1
ATOM 1341 N N . PRO A 1 183 ? -7.737 25.396 -18.265 1.00 4.63 183 PRO A N 1
ATOM 1342 C CA . PRO A 1 183 ? -7.605 24.844 -19.624 1.00 4.79 183 PRO A CA 1
ATOM 1343 C C . PRO A 1 183 ? -6.967 23.463 -19.572 1.00 4.65 183 PRO A C 1
ATOM 1344 O O . PRO A 1 183 ? -6.061 23.239 -18.761 1.00 4.81 183 PRO A O 1
ATOM 1348 N N . VAL A 1 184 ? -7.429 22.552 -20.428 1.00 4.24 184 VAL A N 1
ATOM 1349 C CA . VAL A 1 184 ? -6.943 21.166 -20.387 1.00 4.44 184 VAL A CA 1
ATOM 1350 C C . VAL A 1 184 ? -6.359 20.716 -21.720 1.00 4.71 184 VAL A C 1
ATOM 1351 O O . VAL A 1 184 ? -6.980 20.901 -22.772 1.00 4.63 184 VAL A O 1
ATOM 1355 N N . GLY A 1 185 ? -5.154 20.153 -21.643 1.00 4.52 185 GLY A N 1
ATOM 1356 C CA . GLY A 1 185 ? -4.509 19.434 -22.747 1.00 4.31 185 GLY A CA 1
ATOM 1357 C C . GLY A 1 185 ? -4.264 18.006 -22.280 1.00 4.49 185 GLY A C 1
ATOM 1358 O O . GLY A 1 185 ? -5.176 17.185 -22.301 1.00 4.89 185 GLY A O 1
ATOM 1359 N N . GLY A 1 186 ? -3.051 17.730 -21.800 1.00 4.67 186 GLY A N 1
ATOM 1360 C CA . GLY A 1 186 ? -2.743 16.398 -21.254 1.00 4.40 186 GLY A CA 1
ATOM 1361 C C . GLY A 1 186 ? -3.403 16.114 -19.906 1.00 4.59 186 GLY A C 1
ATOM 1362 O O . GLY A 1 186 ? -3.468 14.953 -19.473 1.00 4.85 186 GLY A O 1
ATOM 1363 N N . GLY A 1 187 ? -3.846 17.174 -19.226 1.00 4.15 187 GLY A N 1
ATOM 1364 C CA . GLY A 1 187 ? -4.551 17.053 -17.954 1.00 4.31 187 GLY A CA 1
ATOM 1365 C C . GLY A 1 187 ? -3.681 17.058 -16.707 1.00 4.22 187 GLY A C 1
ATOM 1366 O O . GLY A 1 187 ? -4.157 16.735 -15.620 1.00 5.18 187 GLY A O 1
ATOM 1367 N N . GLY A 1 188 ? -2.408 17.416 -16.843 1.00 4.19 188 GLY A N 1
ATOM 1368 C CA . GLY A 1 188 ? -1.523 17.485 -15.675 1.00 4.57 188 GLY A CA 1
ATOM 1369 C C . GLY A 1 188 ? -1.958 18.593 -14.726 1.00 4.43 188 GLY A C 1
ATOM 1370 O O . GLY A 1 188 ? -2.081 18.389 -13.505 1.00 4.82 188 GLY A O 1
ATOM 1371 N N . MET A 1 189 ? -2.166 19.792 -15.267 1.00 4.31 189 MET A N 1
ATOM 1372 C CA . MET A 1 189 ? -2.643 20.890 -14.448 1.00 4.41 189 MET A CA 1
ATOM 1373 C C . MET A 1 189 ? -4.032 20.621 -13.890 1.00 4.59 189 MET A C 1
ATOM 1374 O O . MET A 1 189 ? -4.268 20.785 -12.683 1.00 4.96 189 MET A O 1
ATOM 1379 N N . LEU A 1 190 ? -4.941 20.182 -14.759 1.00 4.54 190 LEU A N 1
ATOM 1380 C CA . LEU A 1 190 ? -6.304 19.930 -14.323 1.00 4.37 190 LEU A CA 1
ATOM 1381 C C . LEU A 1 190 ? -6.325 18.880 -13.208 1.00 4.53 190 LEU A C 1
ATOM 1382 O O . LEU A 1 190 ? -7.037 19.031 -12.217 1.00 5.56 190 LEU A O 1
ATOM 1387 N N . ALA A 1 191 ? -5.532 17.826 -13.374 1.00 4.24 191 ALA A N 1
ATOM 1388 C CA . ALA A 1 191 ? -5.521 16.736 -12.382 1.00 4.34 191 ALA A CA 1
ATOM 1389 C C . ALA A 1 191 ? -4.896 17.179 -11.060 1.00 4.31 191 ALA A C 1
ATOM 1390 O O . ALA A 1 191 ? -5.420 16.886 -9.976 1.00 5.88 191 ALA A O 1
ATOM 1392 N N . GLY A 1 192 ? -3.774 17.886 -11.135 1.00 4.31 192 GLY A N 1
ATOM 1393 C CA . GLY A 1 192 ? -3.141 18.389 -9.921 1.00 4.65 192 GLY A CA 1
ATOM 1394 C C . GLY A 1 192 ? -4.040 19.355 -9.167 1.00 4.72 192 GLY A C 1
ATOM 1395 O O . GLY A 1 192 ? -4.148 19.300 -7.931 1.00 5.44 192 GLY A O 1
ATOM 1396 N N . ILE A 1 193 ? -4.684 20.258 -9.906 1.00 4.38 193 ILE A N 1
ATOM 1397 C CA . ILE A 1 193 ? -5.628 21.185 -9.286 1.00 4.89 193 ILE A CA 1
ATOM 1398 C C . ILE A 1 193 ? -6.840 20.446 -8.693 1.00 4.75 193 ILE A C 1
ATOM 1399 O O . ILE A 1 193 ? -7.280 20.771 -7.580 1.00 5.21 193 ILE A O 1
ATOM 1404 N N . ALA A 1 194 ? -7.360 19.439 -9.409 1.00 4.45 194 ALA A N 1
ATOM 1405 C CA . ALA A 1 194 ? -8.530 18.697 -8.912 1.00 4.53 194 ALA A CA 1
ATOM 1406 C C . ALA A 1 194 ? -8.194 17.982 -7.601 1.00 5.22 194 ALA A C 1
ATOM 1407 O O . ALA A 1 194 ? -8.964 18.049 -6.644 1.00 5.44 194 ALA A O 1
ATOM 1409 N N . ILE A 1 195 ? -7.044 17.316 -7.560 1.00 5.65 195 ILE A N 1
ATOM 1410 C CA . ILE A 1 195 ? -6.609 16.608 -6.341 1.00 6.22 195 ILE A CA 1
ATOM 1411 C C . ILE A 1 195 ? -6.565 17.576 -5.157 1.00 6.12 195 ILE A C 1
ATOM 1412 O O . ILE A 1 195 ? -7.006 17.254 -4.038 1.00 6.71 195 ILE A O 1
ATOM 1417 N N . THR A 1 196 ? -6.023 18.759 -5.416 1.00 5.94 196 THR A N 1
ATOM 1418 C CA . THR A 1 196 ? -5.786 19.760 -4.391 1.00 6.09 196 THR A CA 1
ATOM 1419 C C . THR A 1 196 ? -7.085 20.381 -3.884 1.00 6.06 196 THR A C 1
ATOM 1420 O O . THR A 1 196 ? -7.360 20.388 -2.670 1.00 6.80 196 THR A O 1
ATOM 1424 N N . VAL A 1 197 ? -7.893 20.884 -4.810 1.00 5.87 197 VAL A N 1
ATOM 1425 C CA . VAL A 1 197 ? -9.154 21.511 -4.433 1.00 5.82 197 VAL A CA 1
ATOM 1426 C C . VAL A 1 197 ? -10.067 20.528 -3.705 1.00 6.00 197 VAL A C 1
ATOM 1427 O O . VAL A 1 197 ? -10.661 20.868 -2.670 1.00 7.14 197 VAL A O 1
ATOM 1431 N N . LYS A 1 198 ? -10.166 19.307 -4.222 1.00 6.19 198 LYS A N 1
ATOM 1432 C CA . LYS A 1 198 ? -11.084 18.337 -3.620 1.00 6.38 198 LYS A CA 1
ATOM 1433 C C . LYS A 1 198 ? -10.598 17.798 -2.281 1.00 6.42 198 LYS A C 1
ATOM 1434 O O . LYS A 1 198 ? -11.404 17.285 -1.497 1.00 7.42 198 LYS A O 1
ATOM 1440 N N . ALA A 1 199 ? -9.299 17.917 -2.013 1.00 6.52 199 ALA A N 1
ATOM 1441 C CA . ALA A 1 199 ? -8.769 17.577 -0.688 1.00 6.82 199 ALA A CA 1
ATOM 1442 C C . ALA A 1 199 ? -9.030 18.685 0.338 1.00 6.95 199 ALA A C 1
ATOM 1443 O O . ALA A 1 199 ? -9.356 18.402 1.497 1.00 8.59 199 ALA A O 1
ATOM 1445 N N . LEU A 1 200 ? -8.900 19.945 -0.072 1.00 6.92 200 LEU A N 1
ATOM 1446 C CA . LEU A 1 200 ? -9.019 21.066 0.878 1.00 6.82 200 LEU A CA 1
ATOM 1447 C C . LEU A 1 200 ? -10.431 21.618 1.072 1.00 6.47 200 LEU A C 1
ATOM 1448 O O . LEU A 1 200 ? -10.831 21.910 2.207 1.00 7.87 200 LEU A O 1
ATOM 1453 N N . LYS A 1 201 ? -11.155 21.810 -0.031 1.00 6.54 201 LYS A N 1
ATOM 1454 C CA . LYS A 1 201 ? -12.510 22.321 0.027 1.00 6.07 201 LYS A CA 1
ATOM 1455 C C . LYS A 1 201 ? -13.291 21.798 -1.176 1.00 5.66 201 LYS A C 1
ATOM 1456 O O . LYS A 1 201 ? -13.462 22.520 -2.166 1.00 5.58 201 LYS A O 1
ATOM 1462 N N . PRO A 1 202 ? -13.767 20.536 -1.097 1.00 5.19 202 PRO A N 1
ATOM 1463 C CA . PRO A 1 202 ? -14.405 19.920 -2.273 1.00 4.91 202 PRO A CA 1
ATOM 1464 C C . PRO A 1 202 ? -15.693 20.596 -2.759 1.00 4.78 202 PRO A C 1
ATOM 1465 O O . PRO A 1 202 ? -16.125 20.324 -3.886 1.00 5.87 202 PRO A O 1
ATOM 1469 N N . SER A 1 203 ? -16.295 21.471 -1.947 1.00 4.81 203 SER A N 1
ATOM 1470 C CA . SER A 1 203 ? -17.454 22.251 -2.425 1.00 4.61 203 SER A CA 1
ATOM 1471 C C . SER A 1 203 ? -17.085 23.195 -3.576 1.00 5.13 203 SER A C 1
ATOM 1472 O O . SER A 1 203 ? -17.953 23.580 -4.364 1.00 5.57 203 SER A O 1
ATOM 1475 N N . VAL A 1 204 ? -15.806 23.562 -3.650 1.00 5.06 204 VAL A N 1
ATOM 1476 C CA . VAL A 1 204 ? -15.293 24.386 -4.749 1.00 5.60 204 VAL A CA 1
ATOM 1477 C C . VAL A 1 204 ? -15.292 23.566 -6.041 1.00 5.34 204 VAL A C 1
ATOM 1478 O O . VAL A 1 204 ? -14.766 22.451 -6.089 1.00 6.22 204 VAL A O 1
ATOM 1482 N N . LYS A 1 205 ? -15.917 24.109 -7.088 1.00 5.58 205 LYS A N 1
ATOM 1483 C CA . LYS A 1 205 ? -16.007 23.388 -8.352 1.00 5.55 205 LYS A CA 1
ATOM 1484 C C . LYS A 1 205 ? -14.674 23.442 -9.079 1.00 5.12 205 LYS A C 1
ATOM 1485 O O . LYS A 1 205 ? -13.950 24.435 -8.990 1.00 5.33 205 LYS A O 1
ATOM 1491 N N . VAL A 1 206 ? -14.374 22.381 -9.811 1.00 4.85 206 VAL A N 1
ATOM 1492 C CA . VAL A 1 206 ? -13.225 22.362 -10.712 1.00 5.49 206 VAL A CA 1
ATOM 1493 C C . VAL A 1 206 ? -13.762 22.091 -12.106 1.00 5.16 206 VAL A C 1
ATOM 1494 O O . VAL A 1 206 ? -14.308 21.014 -12.379 1.00 5.34 206 VAL A O 1
ATOM 1498 N N . TYR A 1 207 ? -13.624 23.093 -12.973 1.00 4.72 207 TYR A N 1
ATOM 1499 C CA . TYR A 1 207 ? -14.148 23.014 -14.326 1.00 4.83 207 TYR A CA 1
ATOM 1500 C C . TYR A 1 207 ? -12.990 23.035 -15.309 1.00 4.78 207 TYR A C 1
ATOM 1501 O O . TYR A 1 207 ? -12.077 23.856 -15.182 1.00 6.23 207 TYR A O 1
ATOM 1510 N N . ALA A 1 208 ? -13.046 22.148 -16.290 1.00 4.04 208 ALA A N 1
ATOM 1511 C CA . ALA A 1 208 ? -12.076 22.169 -17.393 1.00 4.19 208 ALA A CA 1
ATOM 1512 C C . ALA A 1 208 ? -12.625 22.992 -18.545 1.00 4.28 208 ALA A C 1
ATOM 1513 O O . ALA A 1 208 ? -13.831 23.050 -18.759 1.00 5.04 208 ALA A O 1
ATOM 1515 N N . ALA A 1 209 ? -11.715 23.611 -19.290 1.00 4.06 209 ALA A N 1
ATOM 1516 C CA . ALA A 1 209 ? -12.044 24.332 -20.507 1.00 3.80 209 ALA A CA 1
ATOM 1517 C C . ALA A 1 209 ? -11.207 23.746 -21.634 1.00 3.47 209 ALA A C 1
ATOM 1518 O O . ALA A 1 209 ? -9.995 23.545 -21.478 1.00 3.81 209 ALA A O 1
ATOM 1520 N N . GLU A 1 210 ? -11.846 23.466 -22.767 1.00 3.49 210 GLU A N 1
ATOM 1521 C CA . GLU A 1 210 ? -11.180 22.701 -23.825 1.00 3.50 210 GLU A CA 1
ATOM 1522 C C . GLU A 1 210 ? -11.612 23.192 -25.202 1.00 3.45 210 GLU A C 1
ATOM 1523 O O . GLU A 1 210 ? -12.769 23.538 -25.383 1.00 4.29 210 GLU A O 1
ATOM 1529 N N . PRO A 1 211 ? -10.677 23.251 -26.169 1.00 3.48 211 PRO A N 1
ATOM 1530 C CA . PRO A 1 211 ? -11.108 23.573 -27.535 1.00 3.59 211 PRO A CA 1
ATOM 1531 C C . PRO A 1 211 ? -12.025 22.509 -28.129 1.00 3.63 211 PRO A C 1
ATOM 1532 O O . PRO A 1 211 ? -11.747 21.308 -28.010 1.00 4.07 211 PRO A O 1
ATOM 1536 N N . SER A 1 212 ? -13.094 22.950 -28.786 1.00 3.88 212 SER A N 1
ATOM 1537 C CA . SER A 1 212 ? -13.945 22.025 -29.554 1.00 4.16 212 SER A CA 1
ATOM 1538 C C . SER A 1 212 ? -13.113 21.276 -30.598 1.00 4.18 212 SER A C 1
ATOM 1539 O O . SER A 1 212 ? -13.410 20.118 -30.922 1.00 4.62 212 SER A O 1
ATOM 1542 N N . ASN A 1 213 ? -12.086 21.941 -31.126 1.00 3.86 213 ASN A N 1
ATOM 1543 C CA . ASN A 1 213 ? -11.177 21.318 -32.079 1.00 4.41 213 ASN A CA 1
ATOM 1544 C C . ASN A 1 213 ? -10.155 20.344 -31.484 1.00 4.67 213 ASN A C 1
ATOM 1545 O O . ASN A 1 213 ? -9.347 19.775 -32.226 1.00 5.65 213 ASN A O 1
ATOM 1550 N N . ALA A 1 214 ? -10.184 20.159 -30.161 1.00 4.73 214 ALA A N 1
ATOM 1551 C CA . ALA A 1 214 ? -9.314 19.177 -29.514 1.00 5.01 214 ALA A CA 1
ATOM 1552 C C . ALA A 1 214 ? -10.035 18.587 -28.305 1.00 4.90 214 ALA A C 1
ATOM 1553 O O . ALA A 1 214 ? -9.533 18.631 -27.185 1.00 5.44 214 ALA A O 1
ATOM 1555 N N . ASP A 1 215 ? -11.215 18.014 -28.551 1.00 5.23 215 ASP A N 1
ATOM 1556 C CA . ASP A 1 215 ? -12.201 17.783 -27.488 1.00 5.35 215 ASP A CA 1
ATOM 1557 C C . ASP A 1 215 ? -12.189 16.389 -26.835 1.00 5.37 215 ASP A C 1
ATOM 1558 O O . ASP A 1 215 ? -13.220 15.920 -26.335 1.00 5.90 215 ASP A O 1
ATOM 1563 N N . ASP A 1 216 ? -11.018 15.761 -26.806 1.00 5.05 216 ASP A N 1
ATOM 1564 C CA . ASP A 1 216 ? -10.860 14.442 -26.178 1.00 5.28 216 ASP A CA 1
ATOM 1565 C C . ASP A 1 216 ? -11.276 14.371 -24.709 1.00 5.55 216 ASP A C 1
ATOM 1566 O O . ASP A 1 216 ? -11.800 13.350 -24.268 1.00 6.40 216 ASP A O 1
ATOM 1571 N N . CYS A 1 217 ? -11.012 15.426 -23.931 1.00 5.57 217 CYS A N 1
ATOM 1572 C CA . CYS A 1 217 ? -11.329 15.369 -22.504 1.00 5.75 217 CYS A CA 1
ATOM 1573 C C . CYS A 1 217 ? -12.846 15.385 -22.327 1.00 6.23 217 CYS A C 1
ATOM 1574 O O . CYS A 1 217 ? -13.409 14.611 -21.534 1.00 6.31 217 CYS A O 1
ATOM 1577 N N . TYR A 1 218 ? -13.501 16.246 -23.104 1.00 6.42 218 TYR A N 1
ATOM 1578 C CA . TYR A 1 218 ? -14.948 16.335 -23.116 1.00 7.24 218 TYR A CA 1
ATOM 1579 C C . TYR A 1 218 ? -15.549 14.995 -23.546 1.00 6.99 218 TYR A C 1
ATOM 1580 O O . TYR A 1 218 ? -16.450 14.465 -22.882 1.00 7.61 218 TYR A O 1
ATOM 1589 N N . GLN A 1 219 ? -15.038 14.449 -24.644 1.00 6.90 219 GLN A N 1
ATOM 1590 C CA . GLN A 1 219 ? -15.533 13.154 -25.138 1.00 7.19 219 GLN A CA 1
ATOM 1591 C C . GLN A 1 219 ? -15.307 12.034 -24.119 1.00 7.27 219 GLN A C 1
ATOM 1592 O O . GLN A 1 219 ? -16.195 11.186 -23.910 1.00 7.70 219 GLN A O 1
ATOM 1598 N N . SER A 1 220 ? -14.133 12.032 -23.493 1.00 7.02 220 SER A N 1
ATOM 1599 C CA . SER A 1 220 ? -13.816 11.008 -22.495 1.00 7.92 220 SER A CA 1
ATOM 1600 C C . SER A 1 220 ? -14.782 11.031 -21.321 1.00 8.75 220 SER A C 1
ATOM 1601 O O . SER A 1 220 ? -15.273 9.977 -20.895 1.00 8.93 220 SER A O 1
ATOM 1604 N N . LYS A 1 221 ? -15.035 12.224 -20.788 1.00 9.75 221 LYS A N 1
ATOM 1605 C CA . LYS A 1 221 ? -15.974 12.372 -19.681 1.00 10.96 221 LYS A CA 1
ATOM 1606 C C . LYS A 1 221 ? -17.388 11.960 -20.073 1.00 11.54 221 LYS A C 1
ATOM 1607 O O . LYS A 1 221 ? -18.080 11.319 -19.280 1.00 12.19 221 LYS A O 1
ATOM 1613 N N . LEU A 1 222 ? -17.804 12.308 -21.290 1.00 11.98 222 LEU A N 1
ATOM 1614 C CA . LEU A 1 222 ? -19.133 11.927 -21.775 1.00 13.22 222 LEU A CA 1
ATOM 1615 C C . LEU A 1 222 ? -19.289 10.414 -21.859 1.00 13.09 222 LEU A C 1
ATOM 1616 O O . LEU A 1 222 ? -20.321 9.862 -21.458 1.00 13.78 222 LEU A O 1
ATOM 1621 N N . LYS A 1 223 ? -18.265 9.745 -22.378 1.00 12.89 223 LYS A N 1
ATOM 1622 C CA . LYS A 1 223 ? -18.355 8.313 -22.645 1.00 13.04 223 LYS A CA 1
ATOM 1623 C C . LYS A 1 223 ? -17.892 7.441 -21.476 1.00 12.51 223 LYS A C 1
ATOM 1624 O O . LYS A 1 223 ? -18.133 6.221 -21.469 1.00 12.70 223 LYS A O 1
ATOM 1630 N N . GLY A 1 224 ? -17.275 8.071 -20.477 1.00 11.56 224 GLY A N 1
ATOM 1631 C CA . GLY A 1 224 ? -16.802 7.384 -19.278 1.00 11.39 224 GLY A CA 1
ATOM 1632 C C . GLY A 1 224 ? -15.561 6.530 -19.481 1.00 11.27 224 GLY A C 1
ATOM 1633 O O . GLY A 1 224 ? -15.275 5.630 -18.679 1.00 11.89 224 GLY A O 1
ATOM 1634 N N . LYS A 1 225 ? -14.813 6.821 -20.544 1.00 10.64 225 LYS A N 1
ATOM 1635 C CA . LYS A 1 225 ? -13.586 6.099 -20.879 1.00 10.80 225 LYS A CA 1
ATOM 1636 C C . LYS A 1 225 ? -12.656 7.029 -21.645 1.00 10.30 225 LYS A C 1
ATOM 1637 O O . LYS A 1 225 ? -13.110 7.988 -22.266 1.00 10.22 225 LYS A O 1
ATOM 1643 N N . LEU A 1 226 ? -11.362 6.742 -21.602 1.00 10.31 226 LEU A N 1
ATOM 1644 C CA . LEU A 1 226 ? -10.373 7.571 -22.293 1.00 10.38 226 LEU A CA 1
ATOM 1645 C C . LEU A 1 226 ? -10.531 7.445 -23.812 1.00 10.32 226 LEU A C 1
ATOM 1646 O O . LEU A 1 226 ? -10.392 6.350 -24.375 1.00 10.55 226 LEU A O 1
ATOM 1651 N N . MET A 1 227 ? -10.840 8.577 -24.450 1.00 9.88 227 MET A N 1
ATOM 1652 C CA . MET A 1 227 ? -11.069 8.678 -25.893 1.00 10.16 227 MET A CA 1
ATOM 1653 C C . MET A 1 227 ? -10.105 9.717 -26.478 1.00 9.57 227 MET A C 1
ATOM 1654 O O . MET A 1 227 ? -10.460 10.904 -26.568 1.00 9.40 227 MET A O 1
ATOM 1659 N N . PRO A 1 228 ? -8.892 9.291 -26.880 1.00 9.63 228 PRO A N 1
ATOM 1660 C CA . PRO A 1 228 ? -7.917 10.266 -27.379 1.00 9.50 228 PRO A CA 1
ATOM 1661 C C . PRO A 1 228 ? -8.330 10.857 -28.726 1.00 9.21 228 PRO A C 1
ATOM 1662 O O . PRO A 1 228 ? -9.170 10.287 -29.426 1.00 9.53 228 PRO A O 1
ATOM 1666 N N . ASN A 1 229 ? -7.747 12.000 -29.073 1.00 8.84 229 ASN A N 1
ATOM 1667 C CA . ASN A 1 229 ? -7.994 12.614 -30.380 1.00 8.38 229 ASN A CA 1
ATOM 1668 C C . ASN A 1 229 ? -7.611 11.647 -31.496 1.00 8.42 229 ASN A C 1
ATOM 1669 O O . ASN A 1 229 ? -6.496 11.126 -31.511 1.00 9.17 229 ASN A O 1
ATOM 1674 N N . LEU A 1 230 ? -8.538 11.409 -32.419 1.00 8.63 230 LEU A N 1
ATOM 1675 C CA . LEU A 1 230 ? -8.289 10.480 -33.528 1.00 8.74 230 LEU A CA 1
ATOM 1676 C C . LEU A 1 230 ? -7.378 11.064 -34.600 1.00 8.48 230 LEU A C 1
ATOM 1677 O O . LEU A 1 230 ? -6.556 10.355 -35.199 1.00 10.18 230 LEU A O 1
ATOM 1682 N N . TYR A 1 231 ? -7.549 12.351 -34.863 1.00 7.55 231 TYR A N 1
ATOM 1683 C CA . TYR A 1 231 ? -6.670 13.069 -35.767 1.00 7.08 231 TYR A CA 1
ATOM 1684 C C . TYR A 1 231 ? -5.924 14.111 -34.956 1.00 7.31 231 TYR A C 1
ATOM 1685 O O . TYR A 1 231 ? -6.456 14.597 -33.951 1.00 7.53 231 TYR A O 1
ATOM 1694 N N . PRO A 1 232 ? -4.702 14.468 -35.390 1.00 7.81 232 PRO A N 1
ATOM 1695 C CA . PRO A 1 232 ? -4.004 15.570 -34.721 1.00 8.28 232 PRO A CA 1
ATOM 1696 C C . PRO A 1 232 ? -4.867 16.832 -34.766 1.00 8.57 232 PRO A C 1
ATOM 1697 O O . PRO A 1 232 ? -5.313 17.235 -35.852 1.00 8.66 232 PRO A O 1
ATOM 1701 N N . PRO A 1 233 ? -5.157 17.427 -33.590 1.00 8.64 233 PRO A N 1
ATOM 1702 C CA . PRO A 1 233 ? -5.970 18.648 -33.547 1.00 8.41 233 PRO A CA 1
ATOM 1703 C C . PRO A 1 233 ? -5.414 19.821 -34.333 1.00 8.53 233 PRO A C 1
ATOM 1704 O O . PRO A 1 233 ? -4.201 20.045 -34.353 1.00 8.97 233 PRO A O 1
ATOM 1708 N N . GLU A 1 234 ? -6.322 20.534 -34.996 1.00 9.14 234 GLU A N 1
ATOM 1709 C CA . GLU A 1 234 ? -6.002 21.850 -35.594 1.00 8.75 234 GLU A CA 1
ATOM 1710 C C . GLU A 1 234 ? -6.632 22.938 -34.725 1.00 7.90 234 GLU A C 1
ATOM 1711 O O . GLU A 1 234 ? -7.851 23.084 -34.689 1.00 7.94 234 GLU A O 1
ATOM 1717 N N . THR A 1 235 ? -5.804 23.689 -33.998 1.00 6.92 235 THR A N 1
ATOM 1718 C CA . THR A 1 235 ? -6.328 24.737 -33.119 1.00 6.42 235 THR A CA 1
ATOM 1719 C C . THR A 1 235 ? -5.298 25.814 -32.850 1.00 6.53 235 THR A C 1
ATOM 1720 O O . THR A 1 235 ? -4.099 25.544 -32.777 1.00 7.04 235 THR A O 1
ATOM 1724 N N . ILE A 1 236 ? -5.790 27.037 -32.694 1.00 6.21 236 ILE A N 1
ATOM 1725 C CA . ILE A 1 236 ? -4.967 28.169 -32.268 1.00 6.71 236 ILE A CA 1
ATOM 1726 C C . ILE A 1 236 ? -4.479 27.984 -30.823 1.00 5.81 236 ILE A C 1
ATOM 1727 O O . ILE A 1 236 ? -3.483 28.591 -30.405 1.00 5.19 236 ILE A O 1
ATOM 1732 N N . ALA A 1 237 ? -5.173 27.134 -30.064 1.00 5.50 237 ALA A N 1
ATOM 1733 C CA . ALA A 1 237 ? -4.766 26.846 -28.681 1.00 4.97 237 ALA A CA 1
ATOM 1734 C C . ALA A 1 237 ? -3.650 25.801 -28.734 1.00 5.30 237 ALA A C 1
ATOM 1735 O O . ALA A 1 237 ? -3.853 24.612 -28.439 1.00 4.90 237 ALA A O 1
ATOM 1737 N N . ASP A 1 238 ? -2.473 26.269 -29.154 1.00 5.07 238 ASP A N 1
ATOM 1738 C CA . ASP A 1 238 ? -1.378 25.391 -29.570 1.00 5.75 238 ASP A CA 1
ATOM 1739 C C . ASP A 1 238 ? -0.790 24.545 -28.438 1.00 5.75 238 ASP A C 1
ATOM 1740 O O . ASP A 1 238 ? -0.135 23.534 -28.696 1.00 5.55 238 ASP A O 1
ATOM 1745 N N . GLY A 1 239 ? -1.059 24.940 -27.198 1.00 4.96 239 GLY A N 1
ATOM 1746 C CA . GLY A 1 239 ? -0.512 24.241 -26.047 1.00 5.28 239 GLY A CA 1
ATOM 1747 C C . GLY A 1 239 ? -1.384 23.150 -25.458 1.00 5.14 239 GLY A C 1
ATOM 1748 O O . GLY A 1 239 ? -0.988 22.529 -24.477 1.00 5.62 239 GLY A O 1
ATOM 1749 N N . VAL A 1 240 ? -2.560 22.908 -26.040 1.00 4.32 240 VAL A N 1
ATOM 1750 C CA . VAL A 1 240 ? -3.488 21.882 -25.521 1.00 4.56 240 VAL A CA 1
ATOM 1751 C C . VAL A 1 240 ? -3.943 20.924 -26.626 1.00 4.50 240 VAL A C 1
ATOM 1752 O O . VAL A 1 240 ? -5.101 20.470 -26.641 1.00 5.39 240 VAL A O 1
ATOM 1756 N N . LYS A 1 241 ? -3.018 20.600 -27.527 1.00 4.72 241 LYS A N 1
ATOM 1757 C CA . LYS A 1 241 ? -3.281 19.627 -28.585 1.00 5.57 241 LYS A CA 1
ATOM 1758 C C . LYS A 1 241 ? -3.10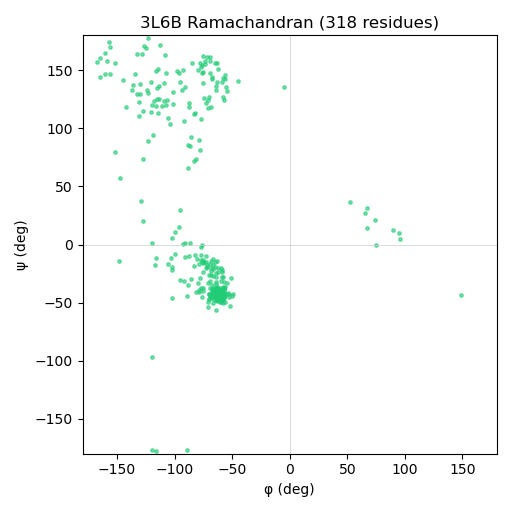1 18.173 -28.119 1.00 6.26 241 LYS A C 1
ATOM 1759 O O . LYS A 1 241 ? -3.597 17.255 -28.773 1.00 6.81 241 LYS A O 1
ATOM 1765 N N . SER A 1 242 ? -2.393 17.963 -27.005 1.00 5.95 242 SER A N 1
ATOM 1766 C CA . SER A 1 242 ? -2.184 16.618 -26.469 1.00 6.50 242 SER A CA 1
ATOM 1767 C C . SER A 1 242 ? -3.490 16.030 -25.961 1.00 6.29 242 SER A C 1
ATOM 1768 O O . SER A 1 242 ? -4.299 16.740 -25.383 1.00 6.95 242 SER A O 1
ATOM 1771 N N . SER A 1 243 ? -3.676 14.724 -26.137 1.00 6.31 243 SER A N 1
ATOM 1772 C CA . SER A 1 243 ? -4.784 14.030 -25.482 1.00 6.85 243 SER A CA 1
ATOM 1773 C C . SER A 1 243 ? -4.470 13.820 -24.004 1.00 6.78 243 SER A C 1
ATOM 1774 O O . SER A 1 243 ? -3.299 13.745 -23.613 1.00 7.64 243 SER A O 1
ATOM 1777 N N . ILE A 1 244 ? -5.512 13.692 -23.185 1.00 6.66 244 ILE A N 1
ATOM 1778 C CA . ILE A 1 244 ? -5.316 13.281 -21.791 1.00 6.69 244 ILE A CA 1
ATOM 1779 C C . ILE A 1 244 ? -4.727 11.873 -21.774 1.00 7.28 244 ILE A C 1
ATOM 1780 O O . ILE A 1 244 ? -4.866 11.128 -22.745 1.00 7.42 244 ILE A O 1
ATOM 1785 N N . GLY A 1 245 ? -4.051 11.531 -20.680 1.00 7.54 245 GLY A N 1
ATOM 1786 C CA . GLY A 1 245 ? -3.314 10.276 -20.584 1.00 7.76 245 GLY A CA 1
ATOM 1787 C C . GLY A 1 245 ? -3.798 9.363 -19.472 1.00 8.00 245 GLY A C 1
ATOM 1788 O O . GLY A 1 245 ? -4.762 9.666 -18.771 1.00 7.93 245 GLY A O 1
ATOM 1789 N N . LEU A 1 246 ? -3.109 8.238 -19.314 1.00 8.27 246 LEU A N 1
ATOM 1790 C CA . LEU A 1 246 ? -3.564 7.179 -18.416 1.00 8.69 246 LEU A CA 1
ATOM 1791 C C . LEU A 1 246 ? -3.504 7.545 -16.938 1.00 8.44 246 LEU A C 1
ATOM 1792 O O . LEU A 1 246 ? -4.236 6.964 -16.116 1.00 8.94 246 LEU A O 1
ATOM 1797 N N . ASN A 1 247 ? -2.613 8.469 -16.585 1.00 7.75 247 ASN A N 1
ATOM 1798 C CA . ASN A 1 247 ? -2.464 8.877 -15.197 1.00 7.59 247 ASN A CA 1
ATOM 1799 C C . ASN A 1 247 ? -3.401 10.014 -14.809 1.00 7.57 247 ASN A C 1
ATOM 1800 O O . ASN A 1 247 ? -3.875 10.072 -13.676 1.00 8.39 247 ASN A O 1
ATOM 1805 N N . THR A 1 248 ? -3.672 10.926 -15.742 1.00 6.86 248 THR A N 1
ATOM 1806 C CA . THR A 1 248 ? -4.559 12.042 -15.432 1.00 6.30 248 THR A CA 1
ATOM 1807 C C . THR A 1 248 ? -6.046 11.709 -15.631 1.00 6.28 248 THR A C 1
ATOM 1808 O O . THR A 1 248 ? -6.902 12.247 -14.920 1.00 6.75 248 THR A O 1
ATOM 1812 N N . TRP A 1 249 ? -6.357 10.813 -16.564 1.00 6.78 249 TRP A N 1
ATOM 1813 C CA . TRP A 1 249 ? -7.757 10.437 -16.811 1.00 6.69 249 TRP A CA 1
ATOM 1814 C C . TRP A 1 249 ? -8.550 10.009 -15.566 1.00 6.58 249 TRP A C 1
ATOM 1815 O O . TRP A 1 249 ? -9.636 10.528 -15.338 1.00 6.68 249 TRP A O 1
ATOM 1826 N N . PRO A 1 250 ? -8.038 9.046 -14.777 1.00 6.57 250 PRO A N 1
ATOM 1827 C CA . PRO A 1 250 ? -8.843 8.654 -13.605 1.00 6.76 250 PRO A CA 1
ATOM 1828 C C . PRO A 1 250 ? -9.171 9.806 -12.644 1.00 6.48 250 PRO A C 1
ATOM 1829 O O . PRO A 1 250 ? -10.291 9.891 -12.135 1.00 6.97 250 PRO A O 1
ATOM 1833 N N . ILE A 1 251 ? -8.217 10.711 -12.432 1.00 6.18 251 ILE A N 1
ATOM 1834 C CA . ILE A 1 251 ? -8.447 11.875 -11.579 1.00 6.32 251 ILE A CA 1
ATOM 1835 C C . ILE A 1 251 ? -9.519 12.786 -12.178 1.00 6.36 251 ILE A C 1
ATOM 1836 O O . ILE A 1 251 ? -10.435 13.245 -11.486 1.00 6.66 251 ILE A O 1
ATOM 1841 N N . ILE A 1 252 ? -9.380 13.064 -13.467 1.00 6.37 252 ILE A N 1
ATOM 1842 C CA . ILE A 1 252 ? -10.349 13.879 -14.192 1.00 6.18 252 ILE A CA 1
ATOM 1843 C C . ILE A 1 252 ? -11.754 13.243 -14.184 1.00 6.82 252 ILE A C 1
ATOM 1844 O O . ILE A 1 252 ? -12.748 13.926 -13.921 1.00 7.14 252 ILE A O 1
ATOM 1849 N N . ARG A 1 253 ? -11.817 11.941 -14.453 1.00 6.58 253 ARG A N 1
ATOM 1850 C CA . ARG A 1 253 ? -13.071 11.189 -14.438 1.00 7.08 253 ARG A CA 1
ATOM 1851 C C . ARG A 1 253 ? -13.815 11.379 -13.119 1.00 6.99 253 ARG A C 1
ATOM 1852 O O . ARG A 1 253 ? -15.035 11.620 -13.093 1.00 7.89 253 ARG A O 1
ATOM 1860 N N . ASP A 1 254 ? -13.072 11.287 -12.022 1.00 7.31 254 ASP A N 1
ATOM 1861 C CA . ASP A 1 254 ? -13.672 11.226 -10.690 1.00 7.80 254 ASP A CA 1
ATOM 1862 C C . ASP A 1 254 ? -13.843 12.560 -9.993 1.00 8.08 254 ASP A C 1
ATOM 1863 O O . ASP A 1 254 ? -14.777 12.729 -9.204 1.00 8.85 254 ASP A O 1
ATOM 1868 N N . LEU A 1 255 ? -12.941 13.502 -10.269 1.00 8.17 255 LEU A N 1
ATOM 1869 C CA . LEU A 1 255 ? -12.834 14.702 -9.449 1.00 8.25 255 LEU A CA 1
ATOM 1870 C C . LEU A 1 255 ? -13.147 16.015 -10.153 1.00 8.46 255 LEU A C 1
ATOM 1871 O O . LEU A 1 255 ? -13.256 17.042 -9.497 1.00 9.90 255 LEU A O 1
ATOM 1876 N N . VAL A 1 256 ? -13.264 15.997 -11.474 1.00 7.63 256 VAL A N 1
ATOM 1877 C CA . VAL A 1 256 ? -13.581 17.217 -12.212 1.00 7.20 256 VAL A CA 1
ATOM 1878 C C . VAL A 1 256 ? -15.090 17.302 -12.423 1.00 7.11 256 VAL A C 1
ATOM 1879 O O . VAL A 1 256 ? -15.730 16.320 -12.822 1.00 8.00 256 VAL A O 1
ATOM 1883 N N . ASP A 1 257 ? -15.651 18.474 -12.137 1.00 6.70 257 ASP A N 1
ATOM 1884 C CA . ASP A 1 257 ? -17.108 18.623 -12.092 1.00 6.75 257 ASP A CA 1
ATOM 1885 C C . ASP A 1 257 ? -17.772 18.736 -13.452 1.00 6.91 257 ASP A C 1
ATOM 1886 O O . ASP A 1 257 ? -18.854 18.184 -13.656 1.00 7.30 257 ASP A O 1
ATOM 1891 N N . ASP A 1 258 ? -17.154 19.486 -14.368 1.00 6.70 258 ASP A N 1
ATOM 1892 C CA . ASP A 1 258 ? -17.689 19.590 -15.721 1.00 6.94 258 ASP A CA 1
ATOM 1893 C C . ASP A 1 258 ? -16.590 20.066 -16.660 1.00 6.63 258 ASP A C 1
ATOM 1894 O O . ASP A 1 258 ? -15.540 20.547 -16.218 1.00 6.87 258 ASP A O 1
ATOM 1899 N N . ILE A 1 259 ? -16.842 19.896 -17.953 1.00 7.18 259 ILE A N 1
ATOM 1900 C CA . ILE A 1 259 ? -15.915 20.296 -19.009 1.00 7.01 259 ILE A CA 1
ATOM 1901 C C . ILE A 1 259 ? -16.685 21.118 -20.018 1.00 6.81 259 ILE A C 1
ATOM 1902 O O . ILE A 1 259 ? -17.756 20.709 -20.498 1.00 7.13 259 ILE A O 1
ATOM 1907 N N . PHE A 1 260 ? -16.127 22.281 -20.331 1.00 5.79 260 PHE A N 1
ATOM 1908 C CA . PHE A 1 260 ? -16.738 23.214 -21.261 1.00 6.05 260 PHE A CA 1
ATOM 1909 C C . PHE A 1 260 ? -15.888 23.331 -22.499 1.00 6.15 260 PHE A C 1
ATOM 1910 O O . PHE A 1 260 ? -14.702 23.649 -22.408 1.00 6.64 260 PHE A O 1
ATOM 1918 N N . THR A 1 261 ? -16.498 23.093 -23.659 1.00 6.30 261 THR A N 1
ATOM 1919 C CA . THR A 1 261 ? -15.793 23.241 -24.933 1.00 6.31 261 THR A CA 1
ATOM 1920 C C . THR A 1 261 ? -16.065 24.603 -25.550 1.00 6.17 261 THR A C 1
ATOM 1921 O O . THR A 1 261 ? -17.161 25.167 -25.405 1.00 6.87 261 THR A O 1
ATOM 1925 N N . VAL A 1 262 ? -15.055 25.111 -26.251 1.00 5.14 262 VAL A N 1
ATOM 1926 C CA . VAL A 1 262 ? -15.117 26.430 -26.888 1.00 5.01 262 VAL A CA 1
ATOM 1927 C C . VAL A 1 262 ? -14.556 26.385 -28.302 1.00 4.92 262 VAL A C 1
ATOM 1928 O O . VAL A 1 262 ? -13.546 25.723 -28.572 1.00 5.21 262 VAL A O 1
ATOM 1932 N N . THR A 1 263 ? -15.251 27.050 -29.217 1.00 4.36 263 THR A N 1
ATOM 1933 C CA . THR A 1 263 ? -14.818 27.058 -30.605 1.00 5.00 263 THR A CA 1
ATOM 1934 C C . THR A 1 263 ? -13.617 27.976 -30.831 1.00 4.87 263 THR A C 1
ATOM 1935 O O . THR A 1 263 ? -13.304 28.848 -30.008 1.00 5.04 263 THR A O 1
ATOM 1939 N N . GLU A 1 264 ? -12.944 27.764 -31.956 1.00 4.90 264 GLU A N 1
ATOM 1940 C CA . GLU A 1 264 ? -11.826 28.613 -32.375 1.00 5.11 264 GLU A CA 1
ATOM 1941 C C . GLU A 1 264 ? -12.170 30.096 -32.324 1.00 5.37 264 GLU A C 1
ATOM 1942 O O . GLU A 1 264 ? -11.381 30.900 -31.826 1.00 5.15 264 GLU A O 1
ATOM 1948 N N . ASP A 1 265 ? -13.355 30.449 -32.821 1.00 5.69 265 ASP A N 1
ATOM 1949 C CA . ASP A 1 265 ? -13.772 31.843 -32.830 1.00 6.25 265 ASP A CA 1
ATOM 1950 C C . ASP A 1 265 ? -13.894 32.371 -31.403 1.00 5.83 265 ASP A C 1
ATOM 1951 O O . ASP A 1 265 ? -13.484 33.501 -31.120 1.00 5.53 265 ASP A O 1
ATOM 1956 N N . GLU A 1 266 ? -14.457 31.558 -30.510 1.00 5.24 266 GLU A N 1
ATOM 1957 C CA . GLU A 1 266 ? -14.592 31.952 -29.108 1.00 4.87 266 GLU A CA 1
ATOM 1958 C C . GLU A 1 266 ? -13.233 32.148 -28.446 1.00 5.03 266 GLU A C 1
ATOM 1959 O O . GLU A 1 266 ? -13.059 33.074 -27.653 1.00 5.01 266 GLU A O 1
ATOM 1965 N N . ILE A 1 267 ? -12.281 31.276 -28.773 1.00 4.48 267 ILE A N 1
ATOM 1966 C CA . ILE A 1 267 ? -10.937 31.377 -28.195 1.00 5.24 267 ILE A CA 1
ATOM 1967 C C . ILE A 1 267 ? -10.278 32.663 -28.670 1.00 5.68 267 ILE A C 1
ATOM 1968 O O . ILE A 1 267 ? -9.684 33.388 -27.877 1.00 5.73 267 ILE A O 1
ATOM 1973 N N . LYS A 1 268 ? -10.399 32.952 -29.963 1.00 6.51 268 LYS A N 1
ATOM 1974 C CA . LYS A 1 268 ? -9.782 34.154 -30.532 1.00 8.11 268 LYS A CA 1
ATOM 1975 C C . LYS A 1 268 ? -10.384 35.418 -29.921 1.00 7.32 268 LYS A C 1
ATOM 1976 O O . LYS A 1 268 ? -9.660 36.348 -29.548 1.00 7.54 268 LYS A O 1
ATOM 1982 N N . CYS A 1 269 ? -11.710 35.436 -29.800 1.00 7.05 269 CYS A N 1
ATOM 1983 C CA A CYS A 1 269 ? -12.405 36.587 -29.241 0.50 6.78 269 CYS A CA 1
ATOM 1984 C CA B CYS A 1 269 ? -12.426 36.571 -29.231 0.50 6.84 269 CYS A CA 1
ATOM 1985 C C . CYS A 1 269 ? -12.048 36.819 -27.769 1.00 6.54 269 CYS A C 1
ATOM 1986 O O . CYS A 1 269 ? -11.775 37.951 -27.361 1.00 6.17 269 CYS A O 1
ATOM 1991 N N . ALA A 1 270 ? -12.039 35.757 -26.969 1.00 5.31 270 ALA A N 1
ATOM 1992 C CA . ALA A 1 270 ? -11.712 35.893 -25.556 1.00 5.60 270 ALA A CA 1
ATOM 1993 C C . ALA A 1 270 ? -10.260 36.339 -25.359 1.00 5.27 270 ALA A C 1
ATOM 1994 O O . ALA A 1 270 ? -9.975 37.147 -24.470 1.00 5.27 270 ALA A O 1
ATOM 1996 N N . THR A 1 271 ? -9.354 35.821 -26.189 1.00 4.74 271 THR A N 1
ATOM 1997 C CA . THR A 1 271 ? -7.944 36.165 -26.087 1.00 4.84 271 THR A CA 1
ATOM 1998 C C . THR A 1 271 ? -7.770 37.656 -26.364 1.00 5.20 271 THR A C 1
ATOM 1999 O O . THR A 1 271 ? -7.125 38.365 -25.588 1.00 4.71 271 THR A O 1
ATOM 2003 N N . GLN A 1 272 ? -8.371 38.130 -27.455 1.00 5.55 272 GLN A N 1
ATOM 2004 C CA . GLN A 1 272 ? -8.274 39.550 -27.821 1.00 6.74 272 GLN A CA 1
ATOM 2005 C C . GLN A 1 272 ? -8.908 40.444 -26.757 1.00 6.31 272 GLN A C 1
ATOM 2006 O O . GLN A 1 272 ? -8.406 41.529 -26.466 1.00 6.68 272 GLN A O 1
ATOM 2012 N N . LEU A 1 273 ? -9.998 39.980 -26.158 1.00 6.47 273 LEU A N 1
ATOM 2013 C CA . LEU A 1 273 ? -10.672 40.732 -25.095 1.00 6.50 273 LEU A CA 1
ATOM 2014 C C . LEU A 1 273 ? -9.760 40.903 -23.869 1.00 5.86 273 LEU A C 1
ATOM 2015 O O . LEU A 1 273 ? -9.701 41.981 -23.259 1.00 6.44 273 LEU A O 1
ATOM 2020 N N . VAL A 1 274 ? -9.049 39.840 -23.499 1.00 5.25 274 VAL A N 1
ATOM 2021 C CA . VAL A 1 274 ? -8.102 39.937 -22.389 1.00 5.27 274 VAL A CA 1
ATOM 2022 C C . VAL A 1 274 ? -6.967 40.917 -22.734 1.00 5.37 274 VAL A C 1
ATOM 2023 O O . VAL A 1 274 ? -6.579 41.746 -21.900 1.00 5.31 274 VAL A O 1
ATOM 2027 N N . TRP A 1 275 ? -6.449 40.832 -23.956 1.00 5.24 275 TRP A N 1
ATOM 2028 C CA . TRP A 1 275 ? -5.383 41.747 -24.374 1.00 5.31 275 TRP A CA 1
ATOM 2029 C C . TRP A 1 275 ? -5.865 43.190 -24.239 1.00 5.26 275 TRP A C 1
ATOM 2030 O O . TRP A 1 275 ? -5.197 44.038 -23.636 1.00 5.82 275 TRP A O 1
ATOM 2041 N N . GLU A 1 276 ? -7.040 43.468 -24.794 1.00 6.16 276 GLU A N 1
ATOM 2042 C CA . GLU A 1 276 ? -7.504 44.850 -24.905 1.00 7.20 276 GLU A CA 1
ATOM 2043 C C . GLU A 1 276 ? -8.024 45.402 -23.590 1.00 6.60 276 GLU A C 1
ATOM 2044 O O . GLU A 1 276 ? -7.809 46.578 -23.275 1.00 7.05 276 GLU A O 1
ATOM 2050 N N . ARG A 1 277 ? -8.703 44.562 -22.819 1.00 6.33 277 ARG A N 1
ATOM 2051 C CA . ARG A 1 277 ? -9.349 45.031 -21.595 1.00 6.69 277 ARG A CA 1
ATOM 2052 C C . ARG A 1 277 ? -8.541 44.840 -20.323 1.00 6.31 277 ARG A C 1
ATOM 2053 O O . ARG A 1 277 ? -8.696 45.610 -19.380 1.00 6.48 277 ARG A O 1
ATOM 2061 N N . MET A 1 278 ? -7.707 43.803 -20.278 1.00 5.13 278 MET A N 1
ATOM 2062 C CA . MET A 1 278 ? -6.890 43.545 -19.095 1.00 5.57 278 MET A CA 1
ATOM 2063 C C . MET A 1 278 ? -5.429 43.906 -19.289 1.00 4.34 278 MET A C 1
ATOM 2064 O O . MET A 1 278 ? -4.696 44.004 -18.305 1.00 4.72 278 MET A O 1
ATOM 2069 N N . LYS A 1 279 ? -5.008 44.071 -20.545 1.00 3.40 279 LYS A N 1
ATOM 2070 C CA . LYS A 1 279 ? -3.622 44.419 -20.892 1.00 3.19 279 LYS A CA 1
ATOM 2071 C C . LYS A 1 279 ? -2.627 43.324 -20.527 1.00 3.92 279 LYS A C 1
ATOM 2072 O O . LYS A 1 279 ? -1.451 43.598 -20.299 1.00 3.57 279 LYS A O 1
ATOM 2078 N N . LEU A 1 280 ? -3.125 42.089 -20.504 1.00 4.20 280 LEU A N 1
ATOM 2079 C CA . LEU A 1 280 ? -2.337 40.896 -20.192 1.00 4.48 280 LEU A CA 1
ATOM 2080 C C . LEU A 1 280 ? -2.129 40.128 -21.487 1.00 5.13 280 LEU A C 1
ATOM 2081 O O . LEU A 1 280 ? -3.098 39.732 -22.128 1.00 4.87 280 LEU A O 1
ATOM 2086 N N . LEU A 1 281 ? -0.870 39.935 -21.875 1.00 5.84 281 LEU A N 1
ATOM 2087 C CA . LEU A 1 281 ? -0.561 39.276 -23.137 1.00 7.34 281 LEU A CA 1
ATOM 2088 C C . LEU A 1 281 ? -0.597 37.758 -22.966 1.00 6.33 281 LEU A C 1
ATOM 2089 O O . LEU A 1 281 ? 0.437 37.082 -22.968 1.00 6.16 281 LEU A O 1
ATOM 2094 N N . ILE A 1 282 ? -1.804 37.228 -22.804 1.00 5.67 282 ILE A N 1
ATOM 2095 C CA . ILE A 1 282 ? -1.970 35.778 -22.701 1.00 5.89 282 ILE A CA 1
ATOM 2096 C C . ILE A 1 282 ? -1.821 35.126 -24.059 1.00 5.74 282 ILE A C 1
ATOM 2097 O O . ILE A 1 282 ? -2.162 35.716 -25.086 1.00 5.97 282 ILE A O 1
ATOM 2102 N N . GLU A 1 283 ? -1.314 33.897 -24.072 1.00 4.89 283 GLU A N 1
ATOM 2103 C CA . GLU A 1 283 ? -1.344 33.132 -25.312 1.00 4.97 283 GLU A CA 1
ATOM 2104 C C . GLU A 1 283 ? -2.761 32.576 -25.537 1.00 4.83 283 GLU A C 1
ATOM 2105 O O . GLU A 1 283 ? -3.546 32.458 -24.588 1.00 4.35 283 GLU A O 1
ATOM 2111 N N . PRO A 1 284 ? -3.118 32.274 -26.793 1.00 4.50 284 PRO A N 1
ATOM 2112 C CA . PRO A 1 284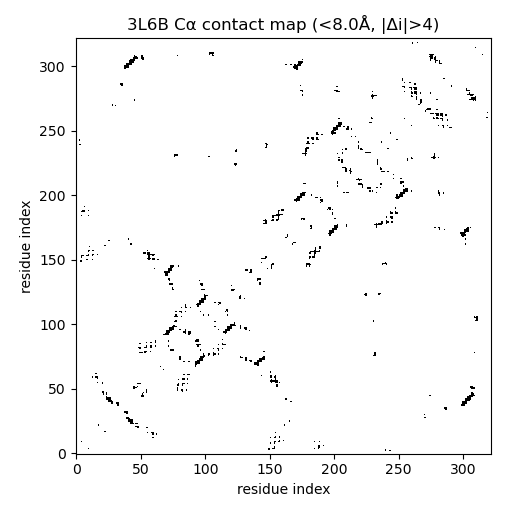 ? -4.487 31.785 -27.045 1.00 5.07 284 PRO A CA 1
ATOM 2113 C C . PRO A 1 284 ? -4.919 30.567 -26.216 1.00 4.95 284 PRO A C 1
ATOM 2114 O O . PRO A 1 284 ? -6.098 30.437 -25.857 1.00 4.89 284 PRO A O 1
ATOM 2118 N N . THR A 1 285 ? -3.977 29.685 -25.898 1.00 4.48 285 THR A N 1
ATOM 2119 C CA . THR A 1 285 ? -4.292 28.552 -25.031 1.00 5.01 285 THR A CA 1
ATOM 2120 C C . THR A 1 285 ? -4.867 29.031 -23.686 1.00 5.28 285 THR A C 1
ATOM 2121 O O . THR A 1 285 ? -5.821 28.440 -23.160 1.00 4.94 285 THR A O 1
ATOM 2125 N N . ALA A 1 286 ? -4.298 30.113 -23.150 1.00 4.73 286 ALA A N 1
ATOM 2126 C CA . ALA A 1 286 ? -4.804 30.684 -21.904 1.00 5.20 286 ALA A CA 1
ATOM 2127 C C . ALA A 1 286 ? -6.149 31.386 -22.097 1.00 5.68 286 ALA A C 1
ATOM 2128 O O . ALA A 1 286 ? -6.890 31.606 -21.143 1.00 7.11 286 ALA A O 1
ATOM 2130 N N . GLY A 1 287 ? -6.473 31.738 -23.335 1.00 5.12 287 GLY A N 1
ATOM 2131 C CA . GLY A 1 287 ? -7.788 32.306 -23.628 1.00 4.91 287 GLY A CA 1
ATOM 2132 C C . GLY A 1 287 ? -8.910 31.281 -23.569 1.00 4.97 287 GLY A C 1
ATOM 2133 O O . GLY A 1 287 ? -10.082 31.650 -23.511 1.00 4.90 287 GLY A O 1
ATOM 2134 N N . VAL A 1 288 ? -8.553 29.995 -23.576 1.00 4.49 288 VAL A N 1
ATOM 2135 C CA . VAL A 1 288 ? -9.559 28.915 -23.596 1.00 4.76 288 VAL A CA 1
ATOM 2136 C C . VAL A 1 288 ? -10.446 28.956 -22.341 1.00 4.54 288 VAL A C 1
ATOM 2137 O O . VAL A 1 288 ? -11.662 28.814 -22.424 1.00 4.79 288 VAL A O 1
ATOM 2141 N N . GLY A 1 289 ? -9.832 29.158 -21.176 1.00 5.13 289 GLY A N 1
ATOM 2142 C CA . GLY A 1 289 ? -10.577 29.294 -19.915 1.00 4.74 289 GLY A CA 1
ATOM 2143 C C . GLY A 1 289 ? -11.481 30.512 -19.880 1.00 5.40 289 GLY A C 1
ATOM 2144 O O . GLY A 1 289 ? -12.590 30.462 -19.338 1.00 5.36 289 GLY A O 1
ATOM 2145 N N . VAL A 1 290 ? -11.012 31.616 -20.453 1.00 5.33 290 VAL A N 1
ATOM 2146 C CA . VAL A 1 290 ? -11.819 32.830 -20.504 1.00 5.63 290 VAL A CA 1
ATOM 2147 C C . VAL A 1 290 ? -13.000 32.608 -21.448 1.00 5.56 290 VAL A C 1
ATOM 2148 O O . VAL A 1 290 ? -14.140 32.963 -21.132 1.00 5.75 290 VAL A O 1
ATOM 2152 N N . ALA A 1 291 ? -12.737 31.984 -22.597 1.00 4.94 291 ALA A N 1
ATOM 2153 C CA . ALA A 1 291 ? -13.817 31.675 -23.534 1.00 4.69 291 ALA A CA 1
ATOM 2154 C C . ALA A 1 291 ? -14.867 30.785 -22.856 1.00 4.69 291 ALA A C 1
ATOM 2155 O O . ALA A 1 291 ? -16.075 30.956 -23.073 1.00 5.47 291 ALA A O 1
ATOM 2157 N N . ALA A 1 292 ? -14.412 29.835 -22.036 1.00 4.51 292 ALA A N 1
ATOM 2158 C CA . ALA A 1 292 ? -15.360 28.935 -21.377 1.00 5.13 292 ALA A CA 1
ATOM 2159 C C . ALA A 1 292 ? -16.339 29.702 -20.495 1.00 5.67 292 ALA A C 1
ATOM 2160 O O . ALA A 1 292 ? -17.544 29.459 -20.546 1.00 6.10 292 ALA A O 1
ATOM 2162 N N . VAL A 1 293 ? -15.839 30.633 -19.688 1.00 5.32 293 VAL A N 1
ATOM 2163 C CA . VAL A 1 293 ? -16.754 31.363 -18.787 1.00 6.88 293 VAL A CA 1
ATOM 2164 C C . VAL A 1 293 ? -17.682 32.319 -19.563 1.00 7.64 293 VAL A C 1
ATOM 2165 O O . VAL A 1 293 ? -18.791 32.630 -19.109 1.00 8.49 293 VAL A O 1
ATOM 2169 N N . LEU A 1 294 ? -17.237 32.772 -20.734 1.00 7.86 294 LEU A N 1
ATOM 2170 C CA . LEU A 1 294 ? -18.073 33.616 -21.603 1.00 8.36 294 LEU A CA 1
ATOM 2171 C C . LEU A 1 294 ? -19.088 32.828 -22.436 1.00 8.65 294 LEU A C 1
ATOM 2172 O O . LEU A 1 294 ? -19.991 33.419 -23.037 1.00 9.53 294 LEU A O 1
ATOM 2177 N N . SER A 1 295 ? -18.942 31.504 -22.482 1.00 8.62 295 SER A N 1
ATOM 2178 C CA . SER A 1 295 ? -19.733 30.664 -23.391 1.00 8.92 295 SER A CA 1
ATOM 2179 C C . SER A 1 295 ? -21.195 30.503 -22.965 1.00 9.10 295 SER A C 1
ATOM 2180 O O . SER A 1 295 ? -21.532 30.620 -21.776 1.00 9.01 295 SER A O 1
ATOM 2183 N N . GLN A 1 296 ? -22.045 30.210 -23.948 1.00 9.18 296 GLN A N 1
ATOM 2184 C CA . GLN A 1 296 ? -23.477 30.025 -23.700 1.00 9.76 296 GLN A CA 1
ATOM 2185 C C . GLN A 1 296 ? -23.713 28.943 -22.639 1.00 9.58 296 GLN A C 1
ATOM 2186 O O . GLN A 1 296 ? -24.518 29.134 -21.721 1.00 9.46 296 GLN A O 1
ATOM 2192 N N . HIS A 1 297 ? -22.994 27.824 -22.745 1.00 9.54 297 HIS A N 1
ATOM 2193 C CA . HIS A 1 297 ? -23.228 26.716 -21.816 1.00 9.85 297 HIS A CA 1
ATOM 2194 C C . HIS A 1 297 ? -22.853 27.019 -20.367 1.00 9.76 297 HIS A C 1
ATOM 2195 O O . HIS A 1 297 ? -23.440 26.450 -19.442 1.00 9.55 297 HIS A O 1
ATOM 2202 N N . PHE A 1 298 ? -21.905 27.935 -20.162 1.00 9.35 298 PHE A N 1
ATOM 2203 C CA . PHE A 1 298 ? -21.518 28.319 -18.800 1.00 9.79 298 PHE A CA 1
ATOM 2204 C C . PHE A 1 298 ? -22.624 29.096 -18.074 1.00 10.79 298 PHE A C 1
ATOM 2205 O O . PHE A 1 298 ? -22.605 29.222 -16.849 1.00 10.47 298 PHE A O 1
ATOM 2213 N N . GLN A 1 299 ? -23.589 29.611 -18.832 1.00 12.03 299 GLN A N 1
ATOM 2214 C CA . GLN A 1 299 ? -24.714 30.327 -18.229 1.00 13.26 299 GLN A CA 1
ATOM 2215 C C . GLN A 1 299 ? -25.607 29.374 -17.445 1.00 13.04 299 GLN A C 1
ATOM 2216 O O . GLN A 1 299 ? -26.370 29.806 -16.569 1.00 14.16 299 GLN A O 1
ATOM 2222 N N . THR A 1 300 ? -25.506 28.081 -17.751 1.00 12.81 300 THR A N 1
ATOM 2223 C CA . THR A 1 300 ? -26.272 27.059 -17.031 1.00 12.21 300 THR A CA 1
ATOM 2224 C C . THR A 1 300 ? -25.686 26.727 -15.655 1.00 11.82 300 THR A C 1
ATOM 2225 O O . THR A 1 300 ? -26.337 26.071 -14.851 1.00 12.36 300 THR A O 1
ATOM 2229 N N . VAL A 1 301 ? -24.458 27.168 -15.386 1.00 11.14 301 VAL A N 1
ATOM 2230 C CA . VAL A 1 301 ? -23.845 26.965 -14.077 1.00 10.68 301 VAL A CA 1
ATOM 2231 C C . VAL A 1 301 ? -24.653 27.729 -13.027 1.00 10.36 301 VAL A C 1
ATOM 2232 O O . VAL A 1 301 ? -25.013 28.895 -13.237 1.00 10.35 301 VAL A O 1
ATOM 2236 N N . SER A 1 302 ? -24.953 27.049 -11.918 1.00 10.07 302 SER A N 1
ATOM 2237 C CA . SER A 1 302 ? -25.748 27.614 -10.819 1.00 9.80 302 SER A CA 1
ATOM 2238 C C . SER A 1 302 ? -25.317 29.031 -10.447 1.00 9.62 302 SER A C 1
ATOM 2239 O O . SER A 1 302 ? -24.120 29.327 -10.409 1.00 8.93 302 SER A O 1
ATOM 2242 N N . PRO A 1 303 ? -26.290 29.915 -10.150 1.00 9.68 303 PRO A N 1
ATOM 2243 C CA . PRO A 1 303 ? -25.932 31.261 -9.720 1.00 10.02 303 PRO A CA 1
ATOM 2244 C C . PRO A 1 303 ? -25.186 31.296 -8.386 1.00 9.78 303 PRO A C 1
ATOM 2245 O O . PRO A 1 303 ? -24.593 32.316 -8.051 1.00 10.39 303 PRO A O 1
ATOM 2249 N N . GLU A 1 304 ? -25.212 30.193 -7.640 1.00 9.75 304 GLU A N 1
ATOM 2250 C CA . GLU A 1 304 ? -24.458 30.090 -6.389 1.00 10.18 304 GLU A CA 1
ATOM 2251 C C . GLU A 1 304 ? -22.942 30.060 -6.629 1.00 9.81 304 GLU A C 1
ATOM 2252 O O . GLU A 1 304 ? -22.159 30.382 -5.732 1.00 10.32 304 GLU A O 1
ATOM 2258 N N . VAL A 1 305 ? -22.542 29.660 -7.836 1.00 9.57 305 VAL A N 1
ATOM 2259 C CA . VAL A 1 305 ? -21.138 29.602 -8.222 1.00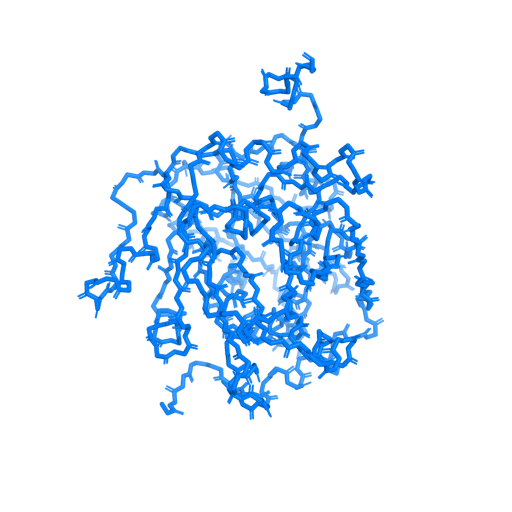 9.34 305 VAL A CA 1
ATOM 2260 C C . VAL A 1 305 ? -20.777 30.991 -8.736 1.00 9.28 305 VAL A C 1
ATOM 2261 O O . VAL A 1 305 ? -20.853 31.260 -9.938 1.00 10.05 305 VAL A O 1
ATOM 2265 N N . LYS A 1 306 ? -20.422 31.880 -7.810 1.00 9.15 306 LYS A N 1
ATOM 2266 C CA . LYS A 1 306 ? -20.284 33.296 -8.129 1.00 9.66 306 LYS A CA 1
ATOM 2267 C C . LYS A 1 306 ? -18.834 33.735 -8.302 1.00 9.29 306 LYS A C 1
ATOM 2268 O O . LYS A 1 306 ? -18.517 34.469 -9.234 1.00 9.30 306 LYS A O 1
ATOM 2274 N N . ASN A 1 307 ? -17.976 33.311 -7.380 1.00 8.72 307 ASN A N 1
ATOM 2275 C CA . ASN A 1 307 ? -16.569 33.691 -7.390 1.00 8.45 307 ASN A CA 1
ATOM 2276 C C . ASN A 1 307 ? -15.776 32.654 -8.170 1.00 8.12 307 ASN A C 1
ATOM 2277 O O . ASN A 1 307 ? -15.568 31.538 -7.695 1.00 7.44 307 ASN A O 1
ATOM 2282 N N . ILE A 1 308 ? -15.360 33.019 -9.381 1.00 7.46 308 ILE A N 1
ATOM 2283 C CA . ILE A 1 308 ? -14.721 32.056 -10.275 1.00 7.49 308 ILE A CA 1
ATOM 2284 C C . ILE A 1 308 ? -13.303 32.494 -10.583 1.00 7.07 308 ILE A C 1
ATOM 2285 O O . ILE A 1 308 ? -13.088 33.610 -11.043 1.00 6.37 308 ILE A O 1
ATOM 2290 N N . CYS A 1 309 ? -12.343 31.619 -10.298 1.00 6.44 309 CYS A N 1
ATOM 2291 C CA . CYS A 1 309 ? -10.957 31.915 -10.639 1.00 6.26 309 CYS A CA 1
ATOM 2292 C C . CYS A 1 309 ? -10.557 31.171 -11.905 1.00 6.61 309 CYS A C 1
ATOM 2293 O O . CYS A 1 309 ? -10.615 29.939 -11.956 1.00 6.36 309 CYS A O 1
ATOM 2296 N N . ILE A 1 310 ? -10.144 31.930 -12.914 1.00 5.86 310 ILE A N 1
ATOM 2297 C CA . ILE A 1 310 ? -9.684 31.360 -14.181 1.00 6.08 310 ILE A CA 1
ATOM 2298 C C . ILE A 1 310 ? -8.162 31.384 -14.188 1.00 5.79 310 ILE A C 1
ATOM 2299 O O . ILE A 1 310 ? -7.561 32.421 -13.885 1.00 5.23 310 ILE A O 1
ATOM 2304 N N . VAL A 1 311 ? -7.543 30.253 -14.526 1.00 5.81 311 VAL A N 1
ATOM 2305 C CA . VAL A 1 311 ? -6.090 30.196 -14.605 1.00 5.98 311 VAL A CA 1
ATOM 2306 C C . VAL A 1 311 ? -5.635 30.728 -15.974 1.00 6.00 311 VAL A C 1
ATOM 2307 O O . VAL A 1 311 ? -5.916 30.112 -17.005 1.00 5.31 311 VAL A O 1
ATOM 2311 N N . LEU A 1 312 ? -4.960 31.875 -15.971 1.00 5.01 312 LEU A N 1
ATOM 2312 C CA . LEU A 1 312 ? -4.336 32.391 -17.197 1.00 4.84 312 LEU A CA 1
ATOM 2313 C C . LEU A 1 312 ? -2.974 31.741 -17.292 1.00 4.96 312 LEU A C 1
ATOM 2314 O O . LEU A 1 312 ? -1.983 32.222 -16.725 1.00 4.67 312 LEU A O 1
ATOM 2319 N N . SER A 1 313 ? -2.948 30.623 -18.003 1.00 4.24 313 SER A N 1
ATOM 2320 C CA . SER A 1 313 ? -1.892 29.625 -17.864 1.00 4.99 313 SER A CA 1
ATOM 2321 C C . SER A 1 313 ? -0.540 29.983 -18.506 1.00 4.68 313 SER A C 1
ATOM 2322 O O . SER A 1 313 ? 0.486 29.437 -18.115 1.00 4.31 313 SER A O 1
ATOM 2325 N N . GLY A 1 314 ? -0.536 30.866 -19.498 1.00 3.99 314 GLY A N 1
ATOM 2326 C CA . GLY A 1 314 ? 0.707 31.199 -20.190 1.00 4.01 314 GLY A CA 1
ATOM 2327 C C . GLY A 1 314 ? 0.592 32.461 -21.019 1.00 4.10 314 GLY A C 1
ATOM 2328 O O . GLY A 1 314 ? -0.518 32.907 -21.349 1.00 3.87 314 GLY A O 1
ATOM 2329 N N . GLY A 1 315 ? 1.748 33.040 -21.338 1.00 3.76 315 GLY A N 1
ATOM 2330 C CA . GLY A 1 315 ? 1.828 34.240 -22.170 1.00 3.68 315 GLY A CA 1
ATOM 2331 C C . GLY A 1 315 ? 2.773 34.102 -23.350 1.00 4.06 315 GLY A C 1
ATOM 2332 O O . GLY A 1 315 ? 3.221 35.103 -23.894 1.00 3.91 315 GLY A O 1
ATOM 2333 N N . ASN A 1 316 ? 3.079 32.863 -23.754 1.00 3.70 316 ASN A N 1
ATOM 2334 C CA . ASN A 1 316 ? 4.040 32.645 -24.835 1.00 4.82 316 ASN A CA 1
ATOM 2335 C C . ASN A 1 316 ? 3.370 32.647 -26.198 1.00 5.59 316 ASN A C 1
ATOM 2336 O O . ASN A 1 316 ? 2.977 31.612 -26.735 1.00 6.10 316 ASN A O 1
ATOM 2341 N N . VAL A 1 317 ? 3.216 33.845 -26.746 1.00 7.05 317 VAL A N 1
ATOM 2342 C CA . VAL A 1 317 ? 2.505 33.983 -28.007 1.00 9.02 317 VAL A CA 1
ATOM 2343 C C . VAL A 1 317 ? 3.389 34.613 -29.072 1.00 10.46 317 VAL A C 1
ATOM 2344 O O . VAL A 1 317 ? 4.172 35.512 -28.770 1.00 10.19 317 VAL A O 1
ATOM 2348 N N . ASP A 1 318 ? 3.281 34.096 -30.299 1.00 12.84 318 ASP A N 1
ATOM 2349 C CA . ASP A 1 318 ? 3.962 34.635 -31.474 1.00 16.06 318 ASP A CA 1
ATOM 2350 C C . ASP A 1 318 ? 3.204 35.870 -31.931 1.00 18.49 318 ASP A C 1
ATOM 2351 O O . ASP A 1 318 ? 2.097 35.763 -32.469 1.00 17.69 318 ASP A O 1
ATOM 2356 N N . LEU A 1 319 ? 3.797 37.038 -31.708 1.00 22.77 319 LEU A N 1
ATOM 2357 C CA . LEU A 1 319 ? 3.183 38.306 -32.093 1.00 28.11 319 LEU A CA 1
ATOM 2358 C C . LEU A 1 319 ? 3.040 38.444 -33.614 1.00 32.96 319 LEU A C 1
ATOM 2359 O O . LEU A 1 319 ? 2.016 38.926 -34.104 1.00 33.19 319 LEU A O 1
ATOM 2364 N N . THR A 1 320 ? 4.066 38.004 -34.344 1.00 39.68 320 THR A N 1
ATOM 2365 C CA . THR A 1 320 ? 4.075 38.047 -35.808 1.00 46.35 320 THR A CA 1
ATOM 2366 C C . THR A 1 320 ? 3.006 37.124 -36.402 1.00 50.32 320 THR A C 1
ATOM 2367 O O . THR A 1 320 ? 2.374 37.464 -37.402 1.00 51.02 320 THR A O 1
ATOM 2371 N N . SER A 1 321 ? 2.806 35.965 -35.778 1.00 54.84 321 SER A N 1
ATOM 2372 C CA . SER A 1 321 ? 1.816 34.991 -36.240 1.00 58.61 321 SER A CA 1
ATOM 2373 C C . SER A 1 321 ? 0.386 35.361 -35.834 1.00 60.40 321 SER A C 1
ATOM 2374 O O . SER A 1 321 ? -0.578 34.839 -36.398 1.00 60.84 321 SER A O 1
ATOM 2377 N N . SER A 1 322 ? 0.256 36.262 -34.862 1.00 61.99 322 SER A N 1
ATOM 2378 C CA . SER A 1 322 ? -1.051 36.683 -34.354 1.00 63.04 322 SER A CA 1
ATOM 2379 C C . SER A 1 322 ? -1.674 37.837 -35.145 1.00 63.43 322 SER A C 1
ATOM 2380 O O . SER A 1 322 ? -2.768 38.301 -34.815 1.00 63.51 322 SER A O 1
ATOM 2383 N N . ILE A 1 323 ? -0.979 38.289 -36.187 1.00 63.73 323 ILE A N 1
ATOM 2384 C CA . ILE A 1 323 ? -1.469 39.375 -37.042 1.00 63.91 323 ILE A CA 1
ATOM 2385 C C . ILE A 1 323 ? -2.565 38.893 -37.999 1.00 64.10 323 ILE A C 1
ATOM 2386 O O . ILE A 1 323 ? -3.292 39.700 -38.583 1.00 64.10 323 ILE A O 1
ATOM 2391 N N . THR A 1 324 ? -2.675 37.573 -38.138 1.00 64.33 324 THR A N 1
ATOM 2392 C CA . THR A 1 324 ? -3.613 36.944 -39.064 1.00 64.55 324 THR A CA 1
ATOM 2393 C C . THR A 1 324 ? -5.052 36.981 -38.548 1.00 64.59 324 THR A C 1
ATOM 2394 O O . THR A 1 324 ? -5.975 37.316 -39.294 1.00 64.62 324 THR A O 1
ATOM 2398 N N . TRP A 1 325 ? -5.233 36.645 -37.273 1.00 64.59 325 TRP A N 1
ATOM 2399 C CA . TRP A 1 325 ? -6.567 36.458 -36.703 1.00 64.56 325 TRP A CA 1
ATOM 2400 C C . TRP A 1 325 ? -7.101 37.644 -35.895 1.00 64.71 325 TRP A C 1
ATOM 2401 O O . TRP A 1 325 ? -8.271 37.651 -35.502 1.00 64.70 325 TRP A O 1
ATOM 2412 N N . VAL A 1 326 ? -6.250 38.640 -35.653 1.00 64.92 326 VAL A N 1
ATOM 2413 C CA . VAL A 1 326 ? -6.652 39.838 -34.911 1.00 65.14 326 VAL A CA 1
ATOM 2414 C C . VAL A 1 326 ? -7.602 40.709 -35.746 1.00 65.34 326 VAL A C 1
ATOM 2415 O O . VAL A 1 326 ? -7.284 41.087 -36.876 1.00 65.36 326 VAL A O 1
ATOM 2419 N N . LYS A 1 327 ? -8.773 41.000 -35.182 1.00 65.59 327 LYS A N 1
ATOM 2420 C CA . LYS A 1 327 ? -9.814 41.748 -35.886 1.00 65.82 327 LYS A CA 1
ATOM 2421 C C . LYS A 1 327 ? -10.062 43.114 -35.249 1.00 66.01 327 LYS A C 1
ATOM 2422 O O . LYS A 1 327 ? -10.132 43.235 -34.024 1.00 66.04 327 LYS A O 1
ATOM 2428 N N . GLN A 1 328 ? -10.193 44.135 -36.094 1.00 66.15 328 GLN A N 1
ATOM 2429 C CA . GLN A 1 328 ? -10.480 45.496 -35.639 1.00 66.24 328 GLN A CA 1
ATOM 2430 C C . GLN A 1 328 ? -11.963 45.685 -35.309 1.00 66.14 328 GLN A C 1
ATOM 2431 O O . GLN A 1 328 ? -12.829 45.035 -35.901 1.00 66.14 328 GLN A O 1
ATOM 2437 N N . ALA A 1 329 ? -12.240 46.575 -34.357 1.00 65.99 329 ALA A N 1
ATOM 2438 C CA . ALA A 1 329 ? -13.605 46.855 -33.920 1.00 65.84 329 ALA A CA 1
ATOM 2439 C C . ALA A 1 329 ? -14.335 47.749 -34.916 1.00 65.77 329 ALA A C 1
ATOM 2440 O O . ALA A 1 329 ? -14.881 47.269 -35.909 1.00 65.71 329 ALA A O 1
#

Foldseek 3Di:
DDALEALVLLVVLCVQCVVPKDLFAWDFFPVLCVLQVFGEIERPQCPIPQFFLQLQLLLQVLVVCVVHFQAEEEEFLARNLLSNLQNCVVVPHAYEYEHEPPRDPLRVVSSVVSPHHYHYWHQDQVGRVVVRVVVCVVRVGHYDYSAQHRSSLSRLLNSLVSCCVNVVPAQEEEEEAAQQSNLLSVLNNCCVPPLSRAYEYFYAPQFCQLQVCLVVVHRDGDPDQGDAQLSRRSHGHDDRRNVSCNPRHDYYFYAYRVLLLVQQVCCCVRVVRQFRSNLSRRSSRSSDPVVSPPDVVNRYYYYYSGGRRYDPVVNVVSDDDD